Protein AF-A0AAU1T1W2-F1 (afdb_monomer)

Mean predicted aligned error: 12.93 Å

Foldseek 3Di:
DCVVCVVVVVVVVVVVVVVVVVVVVVVVVVVVVLLVLLVVLLVLLVVLLPQDDPCSLVVSLVSLVVSLVSLCPHPDPVLSQLSNVLSLLSNLLCLLCVVVDPCNVLSNVSSVLNNQQSVCVSVVHDRDDDDCVSLLLSLLSNVLSVDPDDPPCSVVCPDPDPNVVVSVVVSVVVCVVQDDPPPPDPVSVVVVSVD

Radius of gyration: 23.87 Å; Cα contacts (8 Å, |Δi|>4): 129; chains: 1; bounding box: 53×32×84 Å

Structure (mmCIF, N/CA/C/O backbone):
data_AF-A0AAU1T1W2-F1
#
_entry.id   AF-A0AAU1T1W2-F1
#
loop_
_atom_site.group_PDB
_atom_site.id
_atom_site.type_symbol
_atom_site.label_atom_id
_atom_site.label_alt_id
_atom_site.label_comp_id
_atom_site.label_asym_id
_atom_site.label_entity_id
_atom_site.label_seq_id
_atom_site.pdbx_PDB_ins_code
_atom_site.Cartn_x
_atom_site.Cartn_y
_atom_site.Cartn_z
_atom_site.occupancy
_atom_site.B_iso_or_equiv
_atom_site.auth_seq_id
_atom_site.auth_comp_id
_atom_site.auth_asym_id
_atom_site.auth_atom_id
_atom_site.pdbx_PDB_model_num
ATOM 1 N N . MET A 1 1 ? -26.160 -0.041 60.315 1.00 51.34 1 MET A N 1
ATOM 2 C CA . MET A 1 1 ? -26.379 1.278 59.679 1.00 51.34 1 MET A CA 1
ATOM 3 C C . MET A 1 1 ? -25.474 1.414 58.450 1.00 51.34 1 MET A C 1
ATOM 5 O O . MET A 1 1 ? -24.380 1.938 58.570 1.00 51.34 1 MET A O 1
ATOM 9 N N . THR A 1 2 ? -25.882 0.906 57.283 1.00 60.00 2 THR A N 1
ATOM 10 C CA . THR A 1 2 ? -25.101 0.995 56.018 1.00 60.00 2 THR A CA 1
ATOM 11 C C . THR A 1 2 ? -25.944 1.449 54.817 1.00 60.00 2 THR A C 1
ATOM 13 O O . THR A 1 2 ? -25.417 1.673 53.732 1.00 60.00 2 THR A O 1
ATOM 16 N N . THR A 1 3 ? -27.246 1.672 55.012 1.00 65.94 3 THR A N 1
ATOM 17 C CA . THR A 1 3 ? -28.219 2.072 53.981 1.00 65.94 3 THR A CA 1
ATOM 18 C C . THR A 1 3 ? -27.985 3.470 53.393 1.00 65.94 3 THR A C 1
ATOM 20 O O . THR A 1 3 ? -28.421 3.732 52.279 1.00 65.94 3 THR A O 1
ATOM 23 N N . TRP A 1 4 ? -27.236 4.346 54.070 1.00 73.06 4 TRP A N 1
ATOM 24 C CA . TRP A 1 4 ? -26.929 5.705 53.594 1.00 73.06 4 TRP A CA 1
ATOM 25 C C . TRP A 1 4 ? -25.845 5.769 52.505 1.00 73.06 4 TRP A C 1
ATOM 27 O O . TRP A 1 4 ? -25.730 6.781 51.821 1.00 73.06 4 TRP A O 1
ATOM 37 N N . LEU A 1 5 ? -25.054 4.704 52.321 1.00 72.69 5 LEU A N 1
ATOM 38 C CA . LEU A 1 5 ? -23.998 4.650 51.296 1.00 72.69 5 LEU A CA 1
ATOM 39 C C . LEU A 1 5 ? -24.524 4.217 49.919 1.00 72.69 5 LEU A C 1
ATOM 41 O O . LEU A 1 5 ? -23.909 4.514 48.895 1.00 72.69 5 LEU A O 1
ATOM 45 N N . LEU A 1 6 ? -25.677 3.550 49.884 1.00 75.69 6 LEU A N 1
ATOM 46 C CA . LEU A 1 6 ? -26.299 3.001 48.677 1.00 75.69 6 LEU A CA 1
ATOM 47 C C . LEU A 1 6 ? -26.535 4.051 47.565 1.00 75.69 6 LEU A C 1
ATOM 49 O O . LEU A 1 6 ? -26.135 3.779 46.434 1.00 75.69 6 LEU A O 1
ATOM 53 N N . PRO A 1 7 ? -27.060 5.263 47.858 1.00 75.69 7 PRO A N 1
ATOM 54 C CA . PRO A 1 7 ? -27.265 6.314 46.855 1.00 75.69 7 PRO A CA 1
ATOM 55 C C . PRO A 1 7 ? -25.959 6.799 46.208 1.00 75.69 7 PRO A C 1
ATOM 57 O O . PRO A 1 7 ? -25.908 7.067 45.006 1.00 75.69 7 PRO A O 1
ATOM 60 N N . ILE A 1 8 ? -24.887 6.883 47.002 1.00 77.00 8 ILE A N 1
ATOM 61 C CA . ILE A 1 8 ? -23.568 7.348 46.555 1.00 77.00 8 ILE A CA 1
ATOM 62 C C . ILE A 1 8 ? -22.942 6.308 45.620 1.00 77.00 8 ILE A C 1
ATOM 64 O O . ILE A 1 8 ? -22.436 6.658 44.553 1.00 77.00 8 ILE A O 1
ATOM 68 N N . PHE A 1 9 ? -23.040 5.022 45.969 1.00 75.50 9 PHE A N 1
ATOM 69 C CA . PHE A 1 9 ? -22.579 3.936 45.103 1.00 75.50 9 PHE A CA 1
ATOM 70 C C . PHE A 1 9 ? -23.371 3.859 43.795 1.00 75.50 9 PHE A C 1
ATOM 72 O O . PHE A 1 9 ? -22.767 3.695 42.736 1.00 75.50 9 PHE A O 1
ATOM 79 N N . THR A 1 10 ? -24.695 4.044 43.824 1.00 76.75 10 THR A N 1
ATOM 80 C CA . THR A 1 10 ? -25.499 4.089 42.592 1.00 76.75 10 THR A CA 1
ATOM 81 C C . THR A 1 10 ? -25.155 5.286 41.706 1.00 76.75 10 THR A C 1
ATOM 83 O O . THR A 1 10 ? -25.085 5.130 40.488 1.00 76.75 10 THR A O 1
ATOM 86 N N . ALA A 1 11 ? -24.866 6.457 42.284 1.00 75.25 11 ALA A N 1
ATOM 87 C CA . ALA A 1 11 ? -24.440 7.633 41.524 1.00 75.25 11 ALA A CA 1
ATOM 88 C C . ALA A 1 11 ? -23.057 7.432 40.874 1.00 75.25 11 ALA A C 1
ATOM 90 O O . ALA A 1 11 ? -22.873 7.754 39.699 1.00 75.25 11 ALA A O 1
ATOM 91 N N . LEU A 1 12 ? -22.103 6.837 41.601 1.00 76.56 12 LEU A N 1
ATOM 92 C CA . LEU A 1 12 ? -20.777 6.493 41.073 1.00 76.56 12 LEU A CA 1
ATOM 93 C C . LEU A 1 12 ? -20.850 5.444 39.957 1.00 76.56 12 LEU A C 1
ATOM 95 O O . LEU A 1 12 ? -20.187 5.596 38.931 1.00 76.56 12 LEU A O 1
ATOM 99 N N . LEU A 1 13 ? -21.681 4.410 40.121 1.00 79.44 13 LEU A N 1
ATOM 100 C CA . LEU A 1 13 ? -21.910 3.396 39.090 1.00 79.44 13 LEU A CA 1
ATOM 101 C C . LEU A 1 13 ? -22.597 3.986 37.852 1.00 79.44 13 LEU A C 1
ATOM 103 O O . LEU A 1 13 ? -22.193 3.674 36.732 1.00 79.44 13 LEU A O 1
ATOM 107 N N . GLY A 1 14 ? -23.573 4.881 38.032 1.00 74.88 14 GLY A N 1
ATOM 108 C CA . GLY A 1 14 ? -24.223 5.596 36.930 1.00 74.88 14 GLY A CA 1
ATOM 109 C C . GLY A 1 14 ? -23.244 6.472 36.143 1.00 74.88 14 GLY A C 1
ATOM 110 O O . GLY A 1 14 ? -23.202 6.414 34.913 1.00 74.88 14 GLY A O 1
ATOM 111 N N . TYR A 1 15 ? -22.388 7.222 36.842 1.00 80.00 15 TYR A N 1
ATOM 112 C CA . TYR A 1 15 ? -21.360 8.053 36.213 1.00 80.00 15 TYR A CA 1
ATOM 113 C C . TYR A 1 15 ? -20.287 7.214 35.499 1.00 80.00 15 TYR A C 1
ATOM 115 O O . TYR A 1 15 ? -19.916 7.515 34.361 1.00 80.00 15 TYR A O 1
ATOM 123 N N . GLY A 1 16 ? -19.832 6.122 36.123 1.00 77.56 16 GLY A N 1
ATOM 124 C CA . GLY A 1 16 ? -18.892 5.174 35.521 1.00 77.56 16 GLY A CA 1
ATOM 125 C C . GLY A 1 16 ? -19.461 4.486 34.277 1.00 77.56 16 GLY A C 1
ATOM 126 O O . GLY A 1 16 ? -18.773 4.382 33.260 1.00 77.56 16 GLY A O 1
ATOM 127 N N . GLY A 1 17 ? -20.738 4.094 34.315 1.00 77.69 17 GLY A N 1
ATOM 128 C CA . GLY A 1 17 ? -21.461 3.540 33.170 1.00 77.69 17 GLY A CA 1
ATOM 129 C C . GLY A 1 17 ? -21.567 4.529 32.007 1.00 77.69 17 GLY A C 1
ATOM 130 O O . GLY A 1 17 ? -21.253 4.174 30.870 1.00 77.69 17 GLY A O 1
ATOM 131 N N . HIS A 1 18 ? -21.910 5.790 32.285 1.00 78.50 18 HIS A N 1
ATOM 132 C CA . HIS A 1 18 ? -21.962 6.843 31.268 1.00 78.50 18 HIS A CA 1
ATOM 133 C C . HIS A 1 18 ? -20.589 7.085 30.619 1.00 78.50 18 HIS A C 1
ATOM 135 O O . HIS A 1 18 ? -20.491 7.209 29.395 1.00 78.50 18 HIS A O 1
ATOM 141 N N . TRP A 1 19 ? -19.510 7.101 31.409 1.00 79.88 19 TRP A N 1
ATOM 142 C CA . TRP A 1 19 ? -18.136 7.210 30.903 1.00 79.88 19 TRP A CA 1
ATOM 143 C C . TRP A 1 19 ? -17.724 6.015 30.043 1.00 79.88 19 TRP A C 1
ATOM 145 O O . TRP A 1 19 ? -17.119 6.199 28.985 1.00 79.88 19 TRP A O 1
ATOM 155 N N . ALA A 1 20 ? -18.079 4.797 30.454 1.00 76.38 20 ALA A N 1
ATOM 156 C CA . ALA A 1 20 ? -17.820 3.595 29.670 1.00 76.38 20 ALA A CA 1
ATOM 157 C C . ALA A 1 20 ? -18.559 3.636 28.322 1.00 76.38 20 ALA A C 1
ATOM 159 O O . ALA A 1 20 ? -17.952 3.384 27.279 1.00 76.38 20 ALA A O 1
ATOM 160 N N . GLN A 1 21 ? -19.833 4.040 28.318 1.00 79.00 21 GLN A N 1
ATOM 161 C CA . GLN A 1 21 ? -20.633 4.194 27.100 1.00 79.00 21 GLN A CA 1
ATOM 162 C C . GLN A 1 21 ? -20.084 5.287 26.176 1.00 79.00 21 GLN A C 1
ATOM 164 O O . GLN A 1 21 ? -19.937 5.058 24.975 1.00 79.00 21 GLN A O 1
ATOM 169 N N . THR A 1 22 ? -19.706 6.453 26.707 1.00 77.88 22 THR A N 1
ATOM 170 C CA . THR A 1 22 ? -19.113 7.526 25.888 1.00 77.88 22 THR A CA 1
ATOM 171 C C . THR A 1 22 ? -17.731 7.154 25.356 1.00 77.88 22 THR A C 1
ATOM 173 O O . THR A 1 22 ? -17.410 7.480 24.211 1.00 77.88 22 THR A O 1
ATOM 176 N N . ALA A 1 23 ? -16.911 6.447 26.136 1.00 72.50 23 ALA A N 1
ATOM 177 C CA . ALA A 1 23 ? -15.623 5.939 25.675 1.00 72.50 23 ALA A CA 1
ATOM 178 C C . ALA A 1 23 ? -15.791 4.906 24.550 1.00 72.50 23 ALA A C 1
ATOM 180 O O . ALA A 1 23 ? -15.085 4.986 23.542 1.00 72.50 23 ALA A O 1
ATOM 181 N N . LEU A 1 24 ? -16.747 3.982 24.684 1.00 74.38 24 LEU A N 1
ATOM 182 C CA . LEU A 1 24 ? -17.090 3.011 23.643 1.00 74.38 24 LEU A CA 1
ATOM 183 C C . LEU A 1 24 ? -17.609 3.708 22.383 1.00 74.38 24 LEU A C 1
ATOM 185 O O . LEU A 1 24 ? -17.065 3.482 21.305 1.00 74.38 24 LEU A O 1
ATOM 189 N N . ALA A 1 25 ? -18.568 4.628 22.509 1.00 75.06 25 ALA A N 1
ATOM 190 C CA . ALA A 1 25 ? -19.116 5.377 21.378 1.00 75.06 25 ALA A CA 1
ATOM 191 C C . ALA A 1 25 ? -18.035 6.163 20.616 1.00 75.06 25 ALA A C 1
ATOM 193 O O . ALA A 1 25 ? -18.023 6.187 19.386 1.00 75.06 25 ALA A O 1
ATOM 194 N N . ARG A 1 26 ? -17.074 6.771 21.327 1.00 75.50 26 ARG A N 1
ATOM 195 C CA . ARG A 1 26 ? -15.926 7.454 20.702 1.00 75.50 26 ARG A CA 1
ATOM 196 C C . ARG A 1 26 ? -14.994 6.487 19.971 1.00 75.50 26 ARG A C 1
ATOM 198 O O . ARG A 1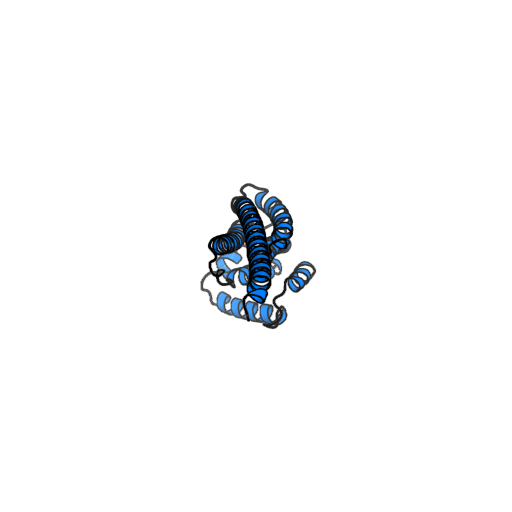 26 ? -14.438 6.867 18.944 1.00 75.50 26 ARG A O 1
ATOM 205 N N . ARG A 1 27 ? -14.797 5.268 20.486 1.00 72.81 27 ARG A N 1
ATOM 206 C CA . ARG A 1 27 ? -13.986 4.234 19.821 1.00 72.81 27 ARG A CA 1
ATOM 207 C C . ARG A 1 27 ? -14.648 3.745 18.535 1.00 72.81 27 ARG A C 1
ATOM 209 O O . ARG A 1 27 ? -13.956 3.685 17.526 1.00 72.81 27 ARG A O 1
ATOM 216 N N . TYR A 1 28 ? -15.956 3.486 18.556 1.00 75.50 28 TYR A N 1
ATOM 217 C CA . TYR A 1 28 ? -16.710 3.105 17.355 1.00 75.50 28 TYR A CA 1
ATOM 218 C C . TYR A 1 28 ? -16.662 4.201 16.288 1.00 75.50 28 TYR A C 1
ATOM 220 O O . TYR A 1 28 ? -16.177 3.943 15.196 1.00 75.50 28 TYR A O 1
ATOM 228 N N . LYS A 1 29 ? -16.966 5.460 16.642 1.00 76.94 29 LYS A N 1
ATOM 229 C CA . LYS A 1 29 ? -16.880 6.589 15.692 1.00 76.94 29 LYS A CA 1
ATOM 230 C C . LYS A 1 29 ? -15.504 6.741 15.034 1.00 76.94 29 LYS A C 1
ATOM 232 O O . LYS A 1 29 ? -15.415 7.128 13.876 1.00 76.94 29 LYS A O 1
ATOM 237 N N . ARG A 1 30 ? -14.420 6.479 15.774 1.00 77.12 30 ARG A N 1
ATOM 238 C CA . ARG A 1 30 ? -13.055 6.513 15.222 1.00 77.12 30 ARG A CA 1
ATOM 239 C C . ARG A 1 30 ? -12.783 5.335 14.290 1.00 77.12 30 ARG A C 1
ATOM 241 O O . ARG A 1 30 ? -12.131 5.537 13.275 1.00 77.12 30 ARG A O 1
ATOM 248 N N . LYS A 1 31 ? -13.279 4.142 14.630 1.00 80.31 31 LYS A N 1
ATOM 249 C CA . LYS A 1 31 ? -13.152 2.937 13.802 1.00 80.31 31 LYS A CA 1
ATOM 250 C C . LYS A 1 31 ? -13.894 3.106 12.478 1.00 80.31 31 LYS A C 1
ATOM 252 O O . LYS A 1 31 ? -13.294 2.865 11.442 1.00 80.31 31 LYS A O 1
ATOM 257 N N . ASP A 1 32 ? -15.124 3.608 12.519 1.00 81.75 32 ASP A N 1
ATOM 258 C CA . ASP A 1 32 ? -15.944 3.828 11.322 1.00 81.75 32 ASP A CA 1
ATOM 259 C C . ASP A 1 32 ? -15.289 4.858 10.388 1.00 81.75 32 ASP A C 1
ATOM 261 O O . ASP A 1 32 ? -15.167 4.628 9.189 1.00 81.75 32 ASP A O 1
ATOM 265 N N . ALA A 1 33 ? -14.775 5.961 10.947 1.00 84.25 33 ALA A N 1
ATOM 266 C CA . ALA A 1 33 ? -14.059 6.974 10.173 1.00 84.25 33 ALA A CA 1
ATOM 267 C C . ALA A 1 33 ? -12.747 6.444 9.558 1.00 84.25 33 ALA A C 1
ATOM 269 O O . ALA A 1 33 ? -12.374 6.847 8.456 1.00 84.25 33 ALA A O 1
ATOM 270 N N . ASP A 1 34 ? -12.028 5.558 10.255 1.00 84.06 34 ASP A N 1
ATOM 271 C CA . ASP A 1 34 ? -10.835 4.903 9.710 1.00 84.06 34 ASP A CA 1
ATOM 272 C C . ASP A 1 34 ? -11.204 3.875 8.627 1.00 84.06 34 ASP A C 1
ATOM 274 O O . ASP A 1 34 ? -10.538 3.823 7.595 1.00 84.06 34 ASP A O 1
ATOM 278 N N . GLU A 1 35 ? -12.277 3.102 8.803 1.00 86.12 35 GLU A N 1
ATOM 279 C CA . GLU A 1 35 ? -12.775 2.166 7.787 1.00 86.12 35 GLU A CA 1
ATOM 280 C C . GLU A 1 35 ? -13.231 2.892 6.516 1.00 86.12 35 GLU A C 1
ATOM 282 O O . GLU A 1 35 ? -12.869 2.470 5.416 1.00 86.12 35 GLU A O 1
ATOM 287 N N . GLU A 1 36 ? -13.928 4.024 6.644 1.00 88.06 36 GLU A N 1
ATOM 288 C CA . GLU A 1 36 ? -14.328 4.868 5.512 1.00 88.06 36 GLU A CA 1
ATOM 289 C C . GLU A 1 36 ? -13.105 5.404 4.750 1.00 88.06 36 GLU A C 1
ATOM 291 O O . GLU A 1 36 ? -13.051 5.343 3.519 1.00 88.06 36 GLU A O 1
ATOM 296 N N . ARG A 1 37 ? -12.065 5.849 5.467 1.00 87.69 37 ARG A N 1
ATOM 297 C CA . ARG A 1 37 ? -10.798 6.291 4.858 1.00 87.69 37 ARG A CA 1
ATOM 298 C C . ARG A 1 37 ? -10.073 5.159 4.143 1.00 87.69 37 ARG A C 1
ATOM 300 O O . ARG A 1 37 ? -9.586 5.363 3.031 1.00 87.69 37 ARG A O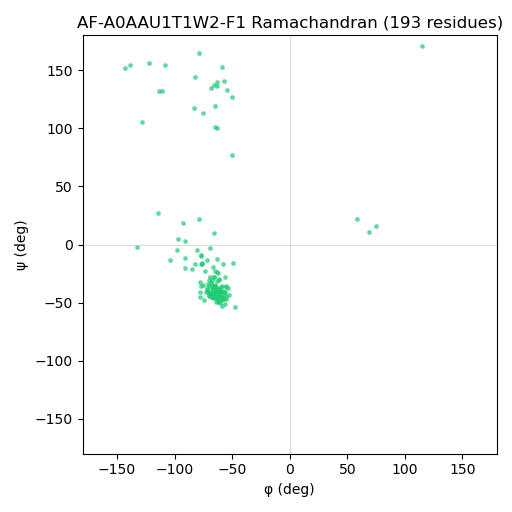 1
ATOM 307 N N . ILE A 1 38 ? -9.989 3.976 4.756 1.00 89.25 38 ILE A N 1
ATOM 308 C CA . ILE A 1 38 ? -9.355 2.803 4.136 1.00 89.25 38 ILE A CA 1
ATOM 309 C C . ILE A 1 38 ? -10.152 2.374 2.897 1.00 89.25 38 ILE A C 1
ATOM 311 O O . ILE A 1 38 ? -9.551 2.063 1.868 1.00 89.25 38 ILE A O 1
ATOM 315 N N . GLY A 1 39 ? -11.485 2.409 2.961 1.00 88.00 39 GLY A N 1
ATOM 316 C CA . GLY A 1 39 ? -12.374 2.142 1.832 1.00 88.00 39 GLY A CA 1
ATOM 317 C C . GLY A 1 39 ? -12.174 3.130 0.683 1.00 88.00 39 GLY A C 1
ATOM 318 O O . GLY A 1 39 ? -11.958 2.711 -0.453 1.00 88.00 39 GLY A O 1
ATOM 319 N N . GLY A 1 40 ? -12.148 4.433 0.975 1.00 89.75 40 GLY A N 1
ATOM 320 C CA . GLY A 1 40 ? -11.883 5.472 -0.022 1.00 89.75 40 GLY A CA 1
ATOM 321 C C . GLY A 1 40 ? -10.498 5.340 -0.661 1.00 89.75 40 GLY A C 1
ATOM 322 O O . GLY A 1 40 ? -10.357 5.469 -1.877 1.00 89.75 40 GLY A O 1
ATOM 323 N N . LEU A 1 41 ? -9.474 5.018 0.135 1.00 91.12 41 LEU A N 1
ATOM 324 C CA . LEU A 1 41 ? -8.126 4.769 -0.373 1.00 91.12 41 LEU A CA 1
ATOM 325 C C . LEU A 1 41 ? -8.083 3.526 -1.271 1.00 91.12 41 LEU A C 1
ATOM 327 O O . LEU A 1 41 ? -7.438 3.551 -2.315 1.00 91.12 41 LEU A O 1
ATOM 331 N N . ARG A 1 42 ? -8.804 2.461 -0.905 1.00 91.19 42 AR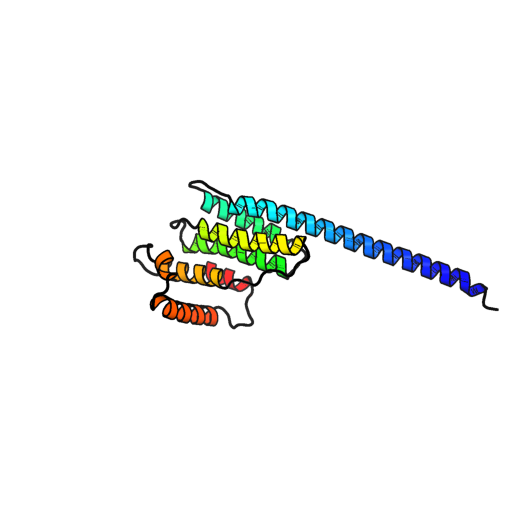G A N 1
ATOM 332 C CA . ARG A 1 42 ? -8.923 1.235 -1.704 1.00 91.19 42 ARG A CA 1
ATOM 333 C C . ARG A 1 42 ? -9.537 1.512 -3.077 1.00 91.19 42 ARG A C 1
ATOM 335 O O . ARG A 1 42 ? -8.997 1.032 -4.067 1.00 91.19 42 ARG A O 1
ATOM 342 N N . THR A 1 43 ? -10.609 2.298 -3.160 1.00 91.19 43 THR A N 1
ATOM 343 C CA . THR A 1 43 ? -11.225 2.656 -4.451 1.00 91.19 43 THR A CA 1
ATOM 344 C C . THR A 1 43 ? -10.241 3.397 -5.351 1.00 91.19 43 THR A C 1
ATOM 346 O O . THR A 1 43 ? -10.030 3.006 -6.494 1.00 91.19 43 THR A O 1
ATOM 349 N N . LYS A 1 44 ? -9.540 4.398 -4.816 1.00 90.69 44 LYS A N 1
ATOM 350 C CA . LYS A 1 44 ? -8.556 5.149 -5.604 1.00 90.69 44 LYS A CA 1
ATOM 351 C C . LYS A 1 44 ? -7.309 4.323 -5.965 1.00 90.69 44 LYS A C 1
ATOM 353 O O . LYS A 1 44 ? -6.663 4.568 -6.979 1.00 90.69 44 LYS A O 1
ATOM 358 N N . LEU A 1 45 ? -6.941 3.334 -5.148 1.00 88.69 45 LEU A N 1
ATOM 359 C CA . LEU A 1 45 ? -5.876 2.382 -5.483 1.00 88.69 45 LEU A CA 1
ATOM 360 C C . LEU A 1 45 ? -6.288 1.427 -6.617 1.00 88.69 45 LEU A C 1
ATOM 362 O O . LEU A 1 45 ? -5.419 1.009 -7.381 1.00 88.69 45 LEU A O 1
ATOM 366 N N . LEU A 1 46 ? -7.581 1.101 -6.750 1.00 89.44 46 LEU A N 1
ATOM 367 C CA . LEU A 1 46 ? -8.101 0.371 -7.914 1.00 89.44 46 LEU A CA 1
ATOM 368 C C . LEU A 1 46 ? -7.988 1.225 -9.177 1.00 89.44 46 LEU A C 1
ATOM 370 O O . LEU A 1 46 ? -7.462 0.742 -10.173 1.00 89.44 46 LEU A O 1
ATOM 374 N N . GLU A 1 47 ? -8.366 2.504 -9.110 1.00 89.38 47 GLU A N 1
ATOM 375 C CA . GLU A 1 47 ? -8.161 3.454 -10.217 1.00 89.38 47 GLU A CA 1
ATOM 376 C C . GLU A 1 47 ? -6.681 3.533 -10.616 1.00 89.38 47 GLU A C 1
ATOM 378 O O . GLU A 1 47 ? -6.344 3.486 -11.797 1.00 89.38 47 GLU A O 1
ATOM 383 N N . LEU A 1 48 ? -5.774 3.570 -9.630 1.00 86.88 48 LEU A N 1
ATOM 384 C CA . LEU A 1 48 ? -4.334 3.577 -9.885 1.00 86.88 48 LEU A CA 1
ATOM 385 C C . LEU A 1 48 ? -3.851 2.303 -10.607 1.00 86.88 48 LEU A C 1
ATOM 387 O O . LEU A 1 48 ? -2.965 2.363 -11.463 1.00 86.88 48 LEU A O 1
ATOM 391 N N . ARG A 1 49 ? -4.402 1.144 -10.236 1.00 84.44 49 ARG A N 1
ATOM 392 C CA . ARG A 1 49 ? -4.058 -0.156 -10.827 1.00 84.44 49 ARG A CA 1
ATOM 393 C C . ARG A 1 49 ? -4.577 -0.267 -12.261 1.00 84.44 49 ARG A C 1
ATOM 395 O O . ARG A 1 49 ? -3.840 -0.714 -13.140 1.00 84.44 49 ARG A O 1
ATOM 402 N N . ASP A 1 50 ? -5.820 0.150 -12.474 1.00 86.50 50 ASP A N 1
ATOM 403 C CA . ASP A 1 50 ? -6.572 -0.078 -13.710 1.00 86.50 50 ASP A CA 1
ATOM 404 C C . ASP A 1 50 ? -6.406 1.055 -14.739 1.00 86.50 50 ASP A C 1
ATOM 406 O O . ASP A 1 50 ? -6.964 0.979 -15.831 1.00 86.50 50 ASP A O 1
ATOM 410 N N . LEU A 1 51 ? -5.581 2.068 -14.440 1.00 84.88 51 LEU A N 1
ATOM 411 C CA . LEU A 1 51 ? -5.124 3.060 -15.417 1.00 84.88 51 LEU A CA 1
ATOM 412 C C . LEU A 1 51 ? -4.569 2.386 -16.677 1.00 84.88 51 LEU A C 1
ATOM 414 O O . LEU A 1 51 ? -3.650 1.563 -16.615 1.00 84.88 51 LEU A O 1
ATOM 418 N N . ALA A 1 52 ? -5.096 2.794 -17.824 1.00 78.75 52 ALA A N 1
ATOM 419 C CA . ALA A 1 52 ? -4.712 2.323 -19.146 1.00 78.75 52 ALA A CA 1
ATOM 420 C C . ALA A 1 52 ? -4.653 3.506 -20.122 1.00 78.75 52 ALA A C 1
ATOM 422 O O . ALA A 1 52 ? -5.316 4.518 -19.905 1.00 78.75 52 ALA A O 1
ATOM 423 N N . GLY A 1 53 ? -3.854 3.370 -21.182 1.00 76.56 53 GLY A N 1
ATOM 424 C CA . GLY A 1 53 ? -3.613 4.416 -22.181 1.00 76.56 53 GLY A CA 1
ATOM 425 C C . GLY A 1 53 ? -2.164 4.908 -22.203 1.00 76.56 53 GLY A C 1
ATOM 426 O O . GLY A 1 53 ? -1.369 4.571 -21.324 1.00 76.56 53 GLY A O 1
ATOM 427 N N . ASP A 1 54 ? -1.835 5.714 -23.210 1.00 70.62 54 ASP A N 1
ATOM 428 C CA . ASP A 1 54 ? -0.457 6.141 -23.500 1.00 70.62 54 ASP A CA 1
ATOM 429 C C . ASP A 1 54 ? 0.145 7.031 -22.395 1.00 70.62 54 ASP A C 1
ATOM 431 O O . ASP A 1 54 ? 1.348 6.988 -22.144 1.00 70.62 54 ASP A O 1
ATOM 435 N N . ASP A 1 55 ? -0.695 7.768 -21.660 1.00 74.50 55 ASP A N 1
ATOM 436 C CA . ASP A 1 55 ? -0.292 8.625 -20.535 1.00 74.50 55 ASP A CA 1
ATOM 437 C C . ASP A 1 55 ? -0.463 7.967 -19.153 1.00 74.50 55 ASP A C 1
ATOM 439 O O . ASP A 1 55 ? -0.211 8.593 -18.114 1.00 74.50 55 ASP A O 1
ATOM 443 N N . ALA A 1 56 ? -0.850 6.687 -19.112 1.00 74.94 56 ALA A N 1
ATOM 444 C CA . ALA A 1 56 ? -1.251 6.010 -17.882 1.00 74.94 56 ALA A CA 1
ATOM 445 C C . ALA A 1 56 ? -0.186 6.069 -16.783 1.00 74.94 56 ALA A C 1
ATOM 447 O O . ALA A 1 56 ? -0.525 6.141 -15.603 1.00 74.94 56 ALA A O 1
ATOM 448 N N . ASP A 1 57 ? 1.100 6.001 -17.123 1.00 71.81 57 ASP A N 1
ATOM 449 C CA . ASP A 1 57 ? 2.178 6.008 -16.130 1.00 71.81 57 ASP A CA 1
ATOM 450 C C . ASP A 1 57 ? 2.474 7.424 -15.588 1.00 71.81 57 ASP A C 1
ATOM 452 O O . ASP A 1 57 ? 2.753 7.591 -14.393 1.00 71.81 57 ASP A O 1
ATOM 456 N N . ARG A 1 58 ? 2.308 8.468 -16.414 1.00 75.75 58 ARG A N 1
ATOM 457 C CA . ARG A 1 58 ? 2.412 9.870 -15.976 1.00 75.75 58 ARG A CA 1
ATOM 458 C C . ARG A 1 58 ? 1.254 10.240 -15.052 1.00 75.75 58 ARG A C 1
ATOM 460 O O . ARG A 1 58 ? 1.468 10.848 -13.998 1.00 75.75 58 ARG A O 1
ATOM 467 N N . GLU A 1 59 ? 0.038 9.855 -15.421 1.00 82.31 59 GLU A N 1
ATOM 468 C CA . GLU A 1 59 ? -1.151 10.031 -14.586 1.00 82.31 59 GLU A CA 1
ATOM 469 C C . GLU A 1 59 ? -1.067 9.193 -13.310 1.00 82.31 59 GLU A C 1
ATOM 471 O O . GLU A 1 59 ? -1.310 9.704 -12.212 1.00 82.31 59 GLU A O 1
ATOM 476 N N . GLY A 1 60 ? -0.600 7.948 -13.431 1.00 81.69 60 GLY A N 1
ATOM 477 C CA . GLY A 1 60 ? -0.356 7.046 -12.312 1.00 81.69 60 GLY A CA 1
ATOM 478 C C . GLY A 1 60 ? 0.600 7.637 -11.278 1.00 81.69 60 GLY A C 1
ATOM 479 O O . GLY A 1 60 ? 0.331 7.571 -10.080 1.00 81.69 60 GLY A O 1
ATOM 480 N N . ARG A 1 61 ? 1.672 8.320 -11.701 1.00 81.38 61 ARG A N 1
ATOM 481 C CA . ARG A 1 61 ? 2.570 9.039 -10.779 1.00 81.38 61 ARG A CA 1
ATOM 482 C C . ARG A 1 61 ? 1.850 10.146 -10.007 1.00 81.38 61 ARG A C 1
ATOM 484 O O . ARG A 1 61 ? 2.044 10.277 -8.793 1.00 81.38 61 ARG A O 1
ATOM 491 N N . ASN A 1 62 ? 1.072 10.971 -10.702 1.00 83.94 62 ASN A N 1
ATOM 492 C CA . ASN A 1 62 ? 0.362 12.092 -10.087 1.00 83.94 62 ASN A C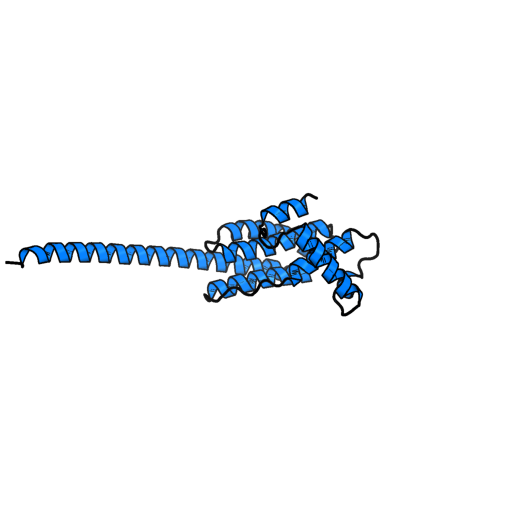A 1
ATOM 493 C C . ASN A 1 62 ? -0.688 11.594 -9.089 1.00 83.94 62 ASN A C 1
ATOM 495 O O . ASN A 1 62 ? -0.808 12.137 -7.988 1.00 83.94 62 ASN A O 1
ATOM 499 N N . LEU A 1 63 ? -1.403 10.527 -9.444 1.00 86.06 63 LEU A N 1
ATOM 500 C CA . LEU A 1 63 ? -2.364 9.871 -8.566 1.00 86.06 63 LEU A CA 1
ATOM 501 C C . LEU A 1 63 ? -1.671 9.217 -7.370 1.00 86.06 63 LEU A C 1
ATOM 503 O O . LEU A 1 63 ? -2.082 9.461 -6.240 1.00 86.06 63 LEU A O 1
ATOM 507 N N . ALA A 1 64 ? -0.558 8.509 -7.569 1.00 85.06 64 ALA A N 1
ATOM 508 C CA . ALA A 1 64 ? 0.225 7.942 -6.472 1.00 85.06 64 ALA A CA 1
ATOM 509 C C . ALA A 1 64 ? 0.723 9.019 -5.488 1.00 85.06 64 ALA A C 1
ATOM 511 O O . ALA A 1 64 ? 0.741 8.786 -4.281 1.00 85.06 64 ALA A O 1
ATOM 512 N N . ALA A 1 65 ? 1.073 10.220 -5.971 1.00 82.44 65 ALA A N 1
ATOM 513 C CA . ALA A 1 65 ? 1.449 11.349 -5.114 1.00 82.44 65 ALA A CA 1
ATOM 514 C C . 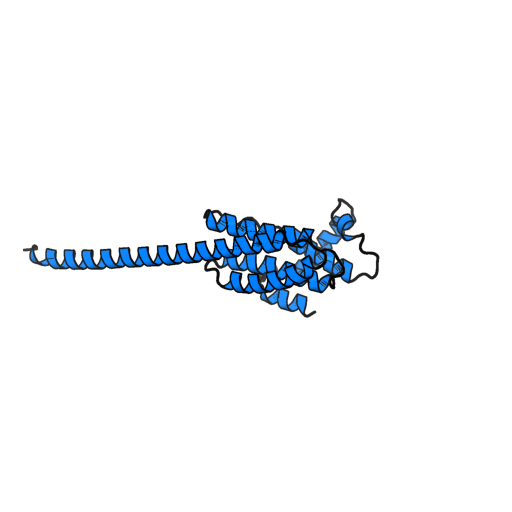ALA A 1 65 ? 0.306 11.838 -4.228 1.00 82.44 65 ALA A C 1
ATOM 516 O O . ALA A 1 65 ? 0.499 12.032 -3.028 1.00 82.44 65 ALA A O 1
ATOM 517 N N . LYS A 1 66 ? -0.882 12.004 -4.811 1.00 86.56 66 LYS A N 1
ATOM 518 C CA . LYS A 1 66 ? -2.084 12.402 -4.071 1.00 86.56 66 LYS A CA 1
ATOM 519 C C . LYS A 1 66 ? -2.474 11.326 -3.056 1.00 86.56 66 LYS A C 1
ATOM 521 O O . LYS A 1 66 ? -2.670 11.630 -1.884 1.00 86.56 66 LYS A O 1
ATOM 526 N N . LEU A 1 67 ? -2.466 10.062 -3.477 1.00 88.62 67 LEU A N 1
ATOM 527 C CA . LEU A 1 67 ? -2.801 8.921 -2.625 1.00 88.62 67 LEU A CA 1
ATOM 528 C C . LEU A 1 67 ? -1.843 8.734 -1.465 1.00 88.62 67 LEU A C 1
ATOM 530 O O . LEU A 1 67 ? -2.243 8.278 -0.399 1.00 88.62 67 LEU A O 1
ATOM 534 N N . ARG A 1 68 ? -0.575 9.093 -1.653 1.00 86.69 68 ARG A N 1
ATOM 535 C CA . ARG A 1 68 ? 0.408 9.015 -0.584 1.00 86.69 68 ARG A CA 1
ATOM 536 C C . ARG A 1 68 ? 0.055 9.970 0.555 1.00 86.69 68 ARG A C 1
ATOM 538 O O . ARG A 1 68 ? 0.145 9.562 1.709 1.00 86.69 68 ARG A O 1
ATOM 545 N N . ASN A 1 69 ? -0.373 11.192 0.233 1.00 85.69 69 ASN A N 1
ATOM 546 C CA . ASN A 1 69 ? -0.825 12.162 1.233 1.00 85.69 69 ASN A CA 1
ATOM 547 C C . ASN A 1 69 ? -2.097 11.666 1.938 1.00 85.69 69 ASN A C 1
ATOM 549 O O . ASN A 1 69 ? -2.183 11.733 3.161 1.00 85.69 69 ASN A O 1
ATOM 553 N N . ASP A 1 70 ? -3.039 11.087 1.187 1.00 85.75 70 ASP A N 1
ATOM 554 C CA . ASP A 1 70 ? -4.254 10.491 1.758 1.00 85.75 70 ASP A CA 1
ATOM 555 C C . ASP A 1 70 ? -3.920 9.320 2.705 1.00 85.75 70 ASP A C 1
ATOM 557 O O . ASP A 1 70 ? -4.491 9.199 3.789 1.00 85.75 70 ASP A O 1
ATOM 561 N N . ALA A 1 71 ? -2.942 8.484 2.343 1.00 85.88 71 ALA A N 1
ATOM 562 C CA . ALA A 1 71 ? -2.487 7.364 3.163 1.00 85.88 71 ALA A CA 1
ATOM 563 C C . ALA A 1 71 ? -1.828 7.812 4.481 1.00 85.88 71 ALA A C 1
ATOM 565 O O . ALA A 1 71 ? -1.887 7.083 5.473 1.00 85.88 71 ALA A O 1
ATOM 566 N N . GLU A 1 72 ? -1.226 9.007 4.541 1.00 84.94 72 GLU A N 1
ATOM 567 C CA . GLU A 1 72 ? -0.622 9.540 5.772 1.00 84.94 72 GLU A CA 1
ATOM 568 C C . GLU A 1 72 ? -1.661 9.815 6.879 1.00 84.94 72 GLU A C 1
ATOM 570 O O . GLU A 1 72 ? -1.321 9.769 8.071 1.00 84.94 72 GLU A O 1
ATOM 575 N N . LEU A 1 73 ? -2.929 10.007 6.494 1.00 85.19 73 LEU A N 1
ATOM 576 C CA . LEU A 1 73 ? -4.068 10.255 7.385 1.00 85.19 73 LEU A CA 1
ATOM 577 C C . LEU A 1 73 ? -4.647 8.985 8.031 1.00 85.19 73 LEU A C 1
ATOM 579 O O . LEU A 1 73 ? -5.552 9.086 8.866 1.00 85.19 73 LEU A O 1
ATOM 583 N N . LEU A 1 74 ? -4.149 7.800 7.666 1.00 85.62 74 LEU A N 1
ATOM 584 C CA . LEU A 1 74 ? -4.574 6.530 8.254 1.00 85.62 74 LEU A CA 1
ATOM 585 C C . LEU A 1 74 ? -4.135 6.415 9.724 1.00 85.62 74 LEU A C 1
ATOM 587 O O . LEU A 1 74 ? -2.972 6.667 10.062 1.00 85.62 74 LEU A O 1
ATOM 591 N N . GLY A 1 75 ? -5.057 5.976 10.589 1.00 80.88 75 GLY A N 1
ATOM 592 C CA . GLY A 1 75 ? -4.799 5.765 12.015 1.00 80.88 75 GLY A CA 1
ATOM 593 C C . GLY A 1 75 ? -3.803 4.635 12.310 1.00 80.88 75 GLY A C 1
ATOM 594 O O . GLY A 1 75 ? -2.947 4.772 13.191 1.00 80.88 75 GLY A O 1
ATOM 595 N N . ASP A 1 76 ? -3.848 3.534 11.549 1.00 85.62 76 ASP A N 1
ATOM 596 C CA . ASP A 1 76 ? -2.921 2.410 11.728 1.00 85.62 76 ASP A CA 1
ATOM 597 C C . ASP A 1 76 ? -1.527 2.738 11.169 1.00 85.62 76 ASP A C 1
ATOM 599 O O . ASP A 1 76 ? -1.297 2.828 9.962 1.00 85.62 76 ASP A O 1
ATOM 603 N N . ARG A 1 77 ? -0.547 2.842 12.075 1.00 85.94 77 ARG A N 1
ATOM 604 C CA . ARG A 1 77 ? 0.856 3.131 11.753 1.00 85.94 77 ARG A CA 1
ATOM 605 C C . ARG A 1 77 ? 1.496 2.090 10.828 1.00 85.94 77 ARG A C 1
ATOM 607 O O . ARG A 1 77 ? 2.349 2.478 10.028 1.00 85.94 77 ARG A O 1
ATOM 614 N N . LYS A 1 78 ? 1.166 0.800 10.964 1.00 84.75 78 LYS A N 1
ATOM 615 C CA . LYS A 1 78 ? 1.746 -0.271 10.136 1.00 84.75 78 LYS A CA 1
ATOM 616 C C . LYS A 1 78 ? 1.151 -0.239 8.736 1.00 84.75 78 LYS A C 1
ATOM 618 O O . LYS A 1 78 ? 1.920 -0.235 7.778 1.00 84.75 78 LYS A O 1
ATOM 623 N N . LEU A 1 79 ? -0.176 -0.155 8.633 1.00 85.00 79 LEU A N 1
ATOM 624 C CA . LEU A 1 79 ? -0.872 -0.025 7.353 1.00 85.00 79 LEU A CA 1
ATOM 625 C C . LEU A 1 79 ? -0.414 1.230 6.608 1.00 85.00 79 LEU A C 1
ATOM 627 O O . LEU A 1 79 ? 0.073 1.120 5.485 1.00 85.00 79 LEU A O 1
ATOM 631 N N . ARG A 1 80 ? -0.469 2.394 7.273 1.00 87.06 80 ARG A N 1
ATOM 632 C CA . ARG A 1 80 ? 0.014 3.674 6.742 1.00 87.06 80 ARG A CA 1
ATOM 633 C C . ARG A 1 80 ? 1.395 3.524 6.137 1.00 87.06 80 ARG A C 1
ATOM 635 O O . ARG A 1 80 ? 1.606 3.835 4.977 1.00 87.06 80 ARG A O 1
ATOM 642 N N . ARG A 1 81 ? 2.336 2.990 6.915 1.00 84.25 81 ARG A N 1
ATOM 643 C CA . ARG A 1 81 ? 3.712 2.819 6.465 1.00 84.25 81 ARG A CA 1
ATOM 644 C C . ARG A 1 81 ? 3.807 1.961 5.198 1.00 84.25 81 ARG A C 1
ATOM 646 O O . ARG A 1 81 ? 4.515 2.362 4.285 1.00 84.25 81 ARG A O 1
ATOM 653 N N . ARG A 1 82 ? 3.120 0.815 5.146 1.00 82.12 82 ARG A N 1
ATOM 654 C CA . ARG A 1 82 ? 3.192 -0.122 4.009 1.00 82.12 82 ARG A CA 1
ATOM 655 C C . ARG A 1 82 ? 2.605 0.498 2.742 1.00 82.12 82 ARG A C 1
ATOM 657 O O . ARG A 1 82 ? 3.242 0.446 1.697 1.00 82.12 82 ARG A O 1
ATOM 664 N N . VAL A 1 83 ? 1.449 1.152 2.854 1.00 85.12 83 VAL A N 1
ATOM 665 C CA . VAL A 1 83 ? 0.796 1.812 1.715 1.00 85.12 83 VAL A CA 1
ATOM 666 C C . VAL A 1 83 ? 1.608 3.016 1.228 1.00 85.12 83 VAL A C 1
ATOM 668 O O . VAL A 1 83 ? 1.846 3.155 0.032 1.00 85.12 83 VAL A O 1
ATOM 671 N N . THR A 1 84 ? 2.112 3.856 2.139 1.00 85.50 84 THR A N 1
ATOM 672 C CA . THR A 1 84 ? 2.994 4.980 1.788 1.00 85.50 84 THR A CA 1
ATOM 673 C C . THR A 1 84 ? 4.287 4.501 1.118 1.00 85.50 84 THR A C 1
ATOM 675 O O . THR A 1 84 ? 4.739 5.139 0.170 1.00 85.50 84 THR A O 1
ATOM 678 N N . GLU A 1 85 ? 4.884 3.395 1.581 1.00 82.12 85 GLU A N 1
ATOM 679 C CA . GLU A 1 85 ? 6.079 2.794 0.967 1.00 82.12 85 GLU A CA 1
ATOM 680 C C . GLU A 1 85 ? 5.784 2.297 -0.458 1.00 82.12 85 GLU A C 1
ATOM 682 O O . GLU A 1 85 ? 6.499 2.684 -1.379 1.00 82.12 85 GLU A O 1
ATOM 687 N N . ALA A 1 86 ? 4.702 1.538 -0.666 1.00 81.38 86 ALA A N 1
ATOM 688 C CA . ALA A 1 86 ? 4.301 1.061 -1.993 1.00 81.38 86 ALA A CA 1
ATOM 689 C C . ALA A 1 86 ? 4.072 2.217 -2.985 1.00 81.38 86 ALA A C 1
ATOM 691 O O . ALA A 1 86 ? 4.599 2.211 -4.096 1.00 81.38 86 ALA A O 1
ATOM 692 N N . LEU A 1 87 ? 3.355 3.262 -2.562 1.00 83.81 87 LEU A N 1
ATOM 693 C CA . LEU A 1 87 ? 3.106 4.444 -3.391 1.00 83.81 87 LEU A CA 1
ATOM 694 C C . LEU A 1 87 ? 4.386 5.241 -3.679 1.00 83.81 87 LEU A C 1
ATOM 696 O O . LEU A 1 87 ? 4.570 5.739 -4.789 1.00 83.81 87 LEU A O 1
ATOM 700 N N . ALA A 1 88 ? 5.294 5.350 -2.705 1.00 81.62 88 ALA A N 1
ATOM 701 C CA . ALA A 1 88 ? 6.591 5.988 -2.909 1.00 81.62 88 ALA A CA 1
ATOM 702 C C . ALA A 1 88 ? 7.464 5.205 -3.901 1.00 81.62 88 ALA A C 1
ATOM 704 O O . ALA A 1 88 ? 8.190 5.821 -4.682 1.00 81.62 88 ALA A O 1
ATOM 705 N N . TYR A 1 89 ? 7.373 3.874 -3.911 1.00 76.75 89 TYR A N 1
ATOM 706 C CA . TYR A 1 89 ? 8.077 3.048 -4.884 1.00 76.75 89 TYR A CA 1
ATOM 707 C C . TYR A 1 89 ? 7.595 3.316 -6.305 1.00 76.75 89 TYR A C 1
ATOM 709 O O . TYR A 1 89 ? 8.437 3.567 -7.168 1.00 76.75 89 TYR A O 1
ATOM 717 N N . ILE A 1 90 ? 6.277 3.384 -6.536 1.00 76.81 90 ILE A N 1
ATOM 718 C CA . ILE A 1 90 ? 5.706 3.723 -7.856 1.00 76.81 90 ILE A CA 1
ATOM 719 C C . ILE A 1 90 ? 6.308 5.039 -8.377 1.00 76.81 90 ILE A C 1
ATOM 721 O O . ILE A 1 90 ? 6.729 5.131 -9.529 1.00 76.81 90 ILE A O 1
ATOM 725 N N . GLN A 1 91 ? 6.425 6.049 -7.509 1.00 75.44 91 GLN A N 1
ATOM 726 C CA . GLN A 1 91 ? 7.038 7.331 -7.868 1.00 75.44 91 GLN A CA 1
ATOM 727 C C . GLN A 1 91 ? 8.534 7.222 -8.173 1.00 75.44 91 GLN A C 1
ATOM 729 O O . GLN A 1 91 ? 9.007 7.818 -9.141 1.00 75.44 91 GLN A O 1
ATOM 734 N N . ALA A 1 92 ? 9.284 6.506 -7.333 1.00 72.81 92 ALA A N 1
ATOM 735 C CA . ALA A 1 92 ? 10.725 6.353 -7.488 1.00 72.81 92 ALA A CA 1
ATOM 736 C C . ALA A 1 92 ? 11.069 5.636 -8.798 1.00 72.81 92 ALA A C 1
ATOM 738 O O . ALA A 1 92 ? 11.977 6.060 -9.509 1.00 72.81 92 ALA A O 1
ATOM 739 N N . LEU A 1 93 ? 10.306 4.603 -9.158 1.00 69.62 93 LEU A N 1
ATOM 740 C CA . LEU A 1 93 ? 10.550 3.846 -10.378 1.00 69.62 93 LEU A CA 1
ATOM 741 C C . LEU A 1 93 ? 10.323 4.713 -11.627 1.00 69.62 93 LEU A C 1
ATOM 743 O O . LEU A 1 93 ? 11.155 4.705 -12.532 1.00 69.62 93 LEU A O 1
ATOM 747 N N . TRP A 1 94 ? 9.292 5.563 -11.651 1.00 68.94 94 TRP A N 1
ATOM 748 C CA . TRP A 1 94 ? 9.118 6.535 -12.740 1.00 68.94 94 TRP A CA 1
ATOM 749 C C . TRP A 1 94 ? 10.332 7.464 -12.918 1.00 68.94 94 TRP A C 1
ATOM 751 O O . TRP A 1 94 ? 10.741 7.756 -14.040 1.00 68.94 94 TRP A O 1
ATOM 761 N N . ILE A 1 95 ? 10.921 7.933 -11.813 1.00 69.81 95 ILE A N 1
ATOM 762 C CA . ILE A 1 95 ? 12.103 8.809 -11.848 1.00 69.81 95 ILE A CA 1
ATOM 763 C C . ILE A 1 95 ? 13.315 8.051 -12.400 1.00 69.81 95 ILE A C 1
ATOM 765 O O . ILE A 1 95 ? 13.997 8.564 -13.282 1.00 69.81 95 ILE A O 1
ATOM 769 N N . ILE A 1 96 ? 13.550 6.824 -11.925 1.00 65.62 96 ILE A N 1
ATOM 770 C CA . ILE A 1 96 ? 14.696 5.990 -12.325 1.00 65.62 96 ILE A CA 1
ATOM 771 C C . ILE A 1 96 ? 14.599 5.568 -13.797 1.00 65.62 96 ILE A C 1
ATOM 773 O O . ILE A 1 96 ? 15.594 5.578 -14.514 1.00 65.62 96 ILE A O 1
ATOM 777 N N . SER A 1 97 ? 13.400 5.224 -14.266 1.00 64.25 97 SER A N 1
ATOM 778 C CA . SER A 1 97 ? 13.157 4.825 -15.660 1.00 64.25 97 SER A CA 1
ATOM 779 C C . SER A 1 97 ? 13.124 6.004 -16.640 1.00 64.25 97 SER A C 1
ATOM 781 O O . SER A 1 97 ? 13.080 5.791 -17.852 1.00 64.25 97 SER A O 1
ATOM 783 N N . GLY A 1 98 ? 13.111 7.250 -16.148 1.00 60.97 98 GLY A N 1
ATOM 784 C CA . GLY A 1 98 ? 13.013 8.450 -16.981 1.00 60.97 98 GLY A CA 1
ATOM 785 C C . GLY A 1 98 ? 11.753 8.497 -17.855 1.00 60.97 98 GLY A C 1
ATOM 786 O O . GLY A 1 98 ? 11.766 9.165 -18.886 1.00 60.97 98 GLY A O 1
ATOM 787 N N . GLY A 1 99 ? 10.699 7.753 -17.492 1.00 59.59 99 GLY A N 1
ATOM 788 C CA . GLY A 1 99 ? 9.479 7.597 -18.292 1.00 59.59 99 GLY A CA 1
ATOM 789 C C . GLY A 1 99 ? 9.649 6.803 -19.595 1.00 59.59 99 GLY A C 1
ATOM 790 O O . GLY A 1 99 ? 8.749 6.821 -20.425 1.00 59.59 99 GLY A O 1
ATOM 791 N N . LYS A 1 100 ? 10.792 6.131 -19.802 1.00 54.53 100 LYS A N 1
ATOM 792 C CA . LYS A 1 100 ? 11.101 5.384 -21.039 1.00 54.53 100 LYS A CA 1
ATOM 793 C C . LYS A 1 100 ? 10.685 3.915 -21.007 1.00 54.53 100 LYS A C 1
ATOM 795 O O . LYS A 1 100 ? 10.735 3.254 -22.039 1.00 54.53 100 LYS A O 1
ATOM 800 N N . VAL A 1 101 ? 10.326 3.397 -19.837 1.00 57.72 101 VAL A N 1
ATOM 801 C CA . VAL A 1 101 ? 9.860 2.019 -19.673 1.00 57.72 101 VAL A CA 1
ATOM 802 C C . VAL A 1 101 ? 8.386 2.058 -19.324 1.00 57.72 101 VAL A C 1
ATOM 804 O O . VAL A 1 101 ? 7.999 2.804 -18.429 1.00 57.72 101 VAL A O 1
ATOM 807 N N . THR A 1 102 ? 7.584 1.241 -20.002 1.00 57.53 102 THR A N 1
ATOM 808 C CA . THR A 1 102 ? 6.211 0.942 -19.601 1.00 57.53 102 THR A CA 1
ATOM 809 C C . THR A 1 102 ? 6.254 0.208 -18.271 1.00 57.53 102 THR A C 1
ATOM 811 O O . THR A 1 102 ? 6.548 -0.984 -18.199 1.00 57.53 102 THR A O 1
ATOM 814 N N . VAL A 1 103 ? 5.991 0.933 -17.184 1.00 65.25 103 VAL A N 1
ATOM 815 C CA . VAL A 1 103 ? 6.071 0.383 -15.823 1.00 65.25 103 VAL A CA 1
ATOM 816 C C . VAL A 1 103 ? 4.724 -0.158 -15.349 1.00 65.25 103 VAL A C 1
ATOM 818 O O . VAL A 1 103 ? 4.455 -0.322 -14.156 1.00 65.25 103 VAL A O 1
ATOM 821 N N . THR A 1 104 ? 3.839 -0.415 -16.298 1.00 68.50 104 THR A N 1
ATOM 822 C CA . THR A 1 104 ? 2.446 -0.726 -16.035 1.00 68.50 104 THR A CA 1
ATOM 823 C C . THR A 1 104 ? 2.304 -1.967 -15.153 1.00 68.50 104 THR A C 1
ATOM 825 O O . THR A 1 104 ? 1.524 -1.939 -14.202 1.00 68.50 104 THR A O 1
ATOM 828 N N . ASP A 1 105 ? 3.106 -3.011 -15.378 1.00 70.62 105 ASP A N 1
ATOM 829 C CA . ASP A 1 105 ? 3.025 -4.254 -14.598 1.00 70.62 105 ASP A CA 1
ATOM 830 C C . ASP A 1 105 ? 3.559 -4.099 -13.171 1.00 70.62 105 ASP A C 1
ATOM 832 O O . ASP A 1 105 ? 2.959 -4.606 -12.221 1.00 70.62 105 ASP A O 1
ATOM 836 N N . VAL A 1 106 ? 4.628 -3.319 -12.978 1.00 71.38 106 VAL A N 1
ATOM 837 C CA . VAL A 1 106 ? 5.173 -3.059 -11.635 1.00 71.38 106 VAL A CA 1
ATOM 838 C C . VAL A 1 106 ? 4.260 -2.120 -10.852 1.00 71.38 106 VAL A C 1
ATOM 840 O O . VAL A 1 106 ? 3.997 -2.362 -9.673 1.00 71.38 106 VAL A O 1
ATOM 843 N N . ARG A 1 107 ? 3.708 -1.085 -11.505 1.00 78.81 107 ARG A N 1
ATOM 844 C CA . ARG A 1 107 ? 2.677 -0.226 -10.908 1.00 78.81 107 ARG A CA 1
ATOM 845 C C . ARG A 1 107 ? 1.496 -1.073 -10.454 1.00 78.81 107 ARG A C 1
ATOM 847 O O . ARG A 1 107 ? 1.112 -0.983 -9.293 1.00 78.81 107 ARG A O 1
ATOM 854 N N . LYS A 1 108 ? 0.956 -1.923 -11.335 1.00 79.69 108 LYS A N 1
ATOM 855 C CA . LYS A 1 108 ? -0.152 -2.831 -11.012 1.00 79.69 108 LYS A CA 1
ATOM 856 C C . LYS A 1 108 ? 0.176 -3.723 -9.818 1.00 79.69 108 LYS A C 1
ATOM 858 O O . LYS A 1 108 ? -0.638 -3.810 -8.902 1.00 79.69 108 LYS A O 1
ATOM 863 N N . ALA A 1 109 ? 1.361 -4.331 -9.789 1.00 79.25 109 ALA A N 1
ATOM 864 C CA . ALA A 1 109 ? 1.788 -5.197 -8.693 1.00 79.25 109 ALA A CA 1
ATOM 865 C C . ALA A 1 109 ? 1.869 -4.455 -7.347 1.00 79.25 109 ALA A C 1
ATOM 867 O O . ALA A 1 109 ? 1.385 -4.952 -6.329 1.00 79.25 109 ALA A O 1
ATOM 868 N N . TRP A 1 110 ? 2.445 -3.252 -7.321 1.00 80.31 110 TRP A N 1
ATOM 869 C CA . TRP A 1 110 ? 2.599 -2.478 -6.084 1.00 80.31 110 TRP A CA 1
ATOM 870 C C . TRP A 1 110 ? 1.287 -1.840 -5.622 1.00 80.31 110 TRP A C 1
ATOM 872 O O . TRP A 1 110 ? 1.009 -1.804 -4.421 1.00 80.31 110 TRP A O 1
ATOM 882 N N . SER A 1 111 ? 0.438 -1.409 -6.558 1.00 85.38 111 SER A N 1
ATOM 883 C CA . SER A 1 111 ? -0.943 -1.018 -6.268 1.00 85.38 111 SER A CA 1
ATOM 884 C C . SER A 1 111 ? -1.737 -2.192 -5.694 1.00 85.38 111 SER A C 1
ATOM 886 O O . SER A 1 111 ? -2.479 -2.002 -4.733 1.00 85.38 111 SER A O 1
ATOM 888 N N . GLN A 1 112 ? -1.546 -3.409 -6.213 1.00 87.19 112 GLN A N 1
ATOM 889 C CA . GLN A 1 112 ? -2.214 -4.605 -5.702 1.00 87.19 112 GLN A CA 1
ATOM 890 C C . GLN A 1 112 ? -1.766 -4.975 -4.278 1.00 87.19 112 GLN A C 1
ATOM 892 O O . GLN A 1 112 ? -2.620 -5.277 -3.454 1.00 87.19 112 GLN A O 1
ATOM 897 N N . ASP A 1 113 ? -0.479 -4.877 -3.926 1.00 84.88 113 ASP A N 1
ATOM 898 C CA . ASP A 1 113 ? -0.040 -5.118 -2.534 1.00 84.88 113 ASP A CA 1
ATOM 899 C C . ASP A 1 113 ? -0.623 -4.088 -1.556 1.00 84.88 113 ASP A C 1
ATOM 901 O O . ASP A 1 113 ? -1.036 -4.434 -0.444 1.00 84.88 113 ASP A O 1
ATOM 905 N N . ALA A 1 114 ? -0.723 -2.822 -1.978 1.00 86.00 114 ALA A N 1
ATOM 906 C CA . ALA A 1 114 ? -1.399 -1.793 -1.195 1.00 86.00 114 ALA A CA 1
ATOM 907 C C . ALA A 1 114 ? -2.899 -2.107 -1.026 1.00 86.00 114 ALA A C 1
ATOM 909 O O . ALA A 1 114 ? -3.427 -1.990 0.083 1.00 86.00 114 ALA A O 1
ATOM 910 N N . LEU A 1 115 ? -3.569 -2.572 -2.087 1.00 89.88 115 LEU A N 1
ATOM 911 C CA . LEU A 1 115 ? -4.965 -3.025 -2.048 1.00 89.88 115 LEU A CA 1
ATOM 912 C C . LEU A 1 115 ? -5.166 -4.222 -1.119 1.00 89.88 115 LEU A C 1
ATOM 914 O O . LEU A 1 115 ? -6.145 -4.249 -0.368 1.00 89.88 115 LEU A O 1
ATOM 918 N N . ASP A 1 116 ? -4.254 -5.190 -1.138 1.00 88.50 116 ASP A N 1
ATOM 919 C CA . ASP A 1 116 ? -4.301 -6.371 -0.279 1.00 88.50 116 ASP A CA 1
ATOM 920 C C . ASP A 1 116 ? -4.116 -5.975 1.191 1.00 88.50 116 ASP A C 1
ATOM 922 O O . ASP A 1 116 ? -4.845 -6.456 2.060 1.00 88.50 116 ASP A O 1
ATOM 926 N N . CYS A 1 117 ? -3.214 -5.029 1.480 1.00 88.06 117 CYS A N 1
ATOM 927 C CA . CYS A 1 117 ? -3.049 -4.463 2.820 1.00 88.06 117 CYS A CA 1
ATOM 928 C C . CYS A 1 117 ? -4.313 -3.737 3.304 1.00 88.06 117 CYS A C 1
ATOM 930 O O . CYS A 1 117 ? -4.749 -3.962 4.434 1.00 88.06 117 CYS A O 1
ATOM 932 N N . CYS A 1 118 ? -4.923 -2.895 2.463 1.00 88.50 118 CYS A N 1
ATOM 933 C CA . CYS A 1 118 ? -6.179 -2.214 2.787 1.00 88.50 118 CYS A CA 1
ATOM 934 C C . CYS A 1 118 ? -7.331 -3.211 2.991 1.00 88.50 118 CYS A C 1
ATOM 936 O O . CYS A 1 118 ? -8.113 -3.067 3.927 1.00 88.50 118 CYS A O 1
ATOM 938 N N . SER A 1 119 ? -7.413 -4.251 2.159 1.00 90.50 119 SER A N 1
ATOM 939 C CA . SER A 1 119 ? -8.451 -5.283 2.255 1.00 90.50 119 SER A CA 1
ATOM 940 C C . SER A 1 119 ? -8.296 -6.130 3.521 1.00 90.50 119 SER A C 1
ATOM 942 O O . SER A 1 119 ? -9.288 -6.401 4.193 1.00 90.50 119 SER A O 1
ATOM 944 N N . ALA A 1 120 ? -7.062 -6.499 3.884 1.00 87.81 120 ALA A N 1
ATOM 945 C CA . ALA A 1 120 ? -6.768 -7.184 5.141 1.00 87.81 120 ALA A CA 1
ATOM 946 C C . ALA A 1 120 ? -7.138 -6.314 6.352 1.00 87.81 120 ALA A C 1
ATOM 948 O O . ALA A 1 120 ? -7.762 -6.802 7.289 1.00 87.81 120 ALA A O 1
ATOM 949 N N . ALA A 1 121 ? -6.828 -5.014 6.309 1.00 87.50 121 ALA A N 1
ATOM 950 C CA . ALA A 1 121 ? -7.165 -4.089 7.387 1.00 87.50 121 ALA A CA 1
ATOM 951 C C . ALA A 1 121 ? -8.682 -3.941 7.595 1.00 87.50 121 ALA A C 1
ATOM 953 O O . ALA A 1 121 ? -9.132 -3.985 8.737 1.00 87.50 121 ALA A O 1
ATOM 954 N N . ILE A 1 122 ? -9.471 -3.840 6.516 1.00 86.62 122 ILE A N 1
ATOM 955 C CA . ILE A 1 122 ? -10.946 -3.791 6.591 1.00 86.62 122 ILE A CA 1
ATOM 956 C C . ILE A 1 122 ? -11.511 -5.078 7.209 1.00 86.62 122 ILE A C 1
ATOM 958 O O . ILE A 1 122 ? -12.433 -5.027 8.016 1.00 86.62 122 ILE A O 1
ATOM 962 N N . ARG A 1 123 ? -10.945 -6.240 6.862 1.00 86.62 123 ARG A N 1
ATOM 963 C CA . ARG A 1 123 ? -11.359 -7.537 7.427 1.00 86.62 123 ARG A CA 1
ATOM 964 C C . ARG A 1 123 ? -10.935 -7.728 8.887 1.00 86.62 123 ARG A C 1
ATOM 966 O O . ARG A 1 123 ? -11.422 -8.644 9.539 1.00 86.62 123 ARG A O 1
ATOM 973 N N . GLY A 1 124 ? -10.041 -6.882 9.404 1.00 82.94 124 GLY A N 1
ATOM 974 C CA . GLY A 1 124 ? -9.408 -7.072 10.711 1.00 82.94 124 GLY A CA 1
ATOM 975 C C . GLY A 1 124 ? -8.333 -8.167 10.716 1.00 82.94 124 GLY A C 1
ATOM 976 O O . GLY A 1 124 ? -7.922 -8.622 11.785 1.00 82.94 124 GLY A O 1
ATOM 977 N N . ASP A 1 125 ? -7.867 -8.582 9.537 1.00 87.62 125 ASP A N 1
ATOM 978 C CA . ASP A 1 125 ? -6.846 -9.608 9.366 1.00 87.62 125 ASP A CA 1
ATOM 979 C C . ASP A 1 125 ? -5.436 -9.055 9.615 1.00 87.62 125 ASP A C 1
ATOM 981 O O . ASP A 1 125 ? -5.163 -7.850 9.605 1.00 87.62 125 ASP A O 1
ATOM 985 N N . ARG A 1 126 ? -4.476 -9.966 9.800 1.00 84.88 126 ARG A N 1
ATOM 986 C CA . ARG A 1 126 ? -3.059 -9.587 9.803 1.00 84.88 126 ARG A CA 1
ATOM 987 C C . ARG A 1 126 ? -2.655 -9.093 8.416 1.00 84.88 126 ARG A C 1
ATOM 989 O O . ARG A 1 126 ? -2.954 -9.735 7.414 1.00 84.88 126 ARG A O 1
ATOM 996 N N . LEU A 1 127 ? -1.887 -8.003 8.379 1.00 85.44 127 LEU A N 1
ATOM 997 C CA . LEU A 1 127 ? -1.320 -7.493 7.132 1.00 85.44 127 LEU A CA 1
ATOM 998 C C . LEU A 1 127 ? -0.474 -8.573 6.432 1.00 85.44 127 LEU A C 1
ATOM 1000 O O . LEU A 1 127 ? 0.283 -9.286 7.109 1.00 85.44 127 LEU A O 1
ATOM 1004 N N . PRO A 1 128 ? -0.547 -8.668 5.092 1.00 83.31 128 PRO A N 1
ATOM 1005 C CA . PRO A 1 128 ? 0.259 -9.610 4.331 1.00 83.31 128 PRO A CA 1
ATOM 1006 C C . PRO A 1 128 ? 1.759 -9.365 4.555 1.00 83.31 128 PRO A C 1
ATOM 1008 O O . PRO A 1 128 ? 2.205 -8.257 4.889 1.00 83.31 128 PRO A O 1
ATOM 1011 N N . LYS A 1 129 ? 2.562 -10.425 4.401 1.00 79.88 129 LYS A N 1
ATOM 1012 C CA . LYS A 1 129 ? 4.024 -10.341 4.534 1.00 79.88 129 LYS A CA 1
ATOM 1013 C C . LYS A 1 129 ? 4.592 -9.415 3.456 1.00 79.88 129 LYS A C 1
ATOM 1015 O O . LYS A 1 129 ? 4.161 -9.462 2.310 1.00 79.88 129 LYS A O 1
ATOM 1020 N N . HIS A 1 130 ? 5.579 -8.599 3.828 1.00 68.62 130 HIS A N 1
ATOM 1021 C CA . HIS A 1 130 ? 6.286 -7.732 2.878 1.00 68.62 130 HIS A CA 1
ATOM 1022 C C . HIS A 1 130 ? 7.056 -8.592 1.883 1.00 68.62 130 HIS A C 1
ATOM 1024 O O . HIS A 1 130 ? 7.914 -9.376 2.295 1.00 68.62 130 HIS A O 1
ATOM 1030 N N . ARG A 1 131 ? 6.736 -8.469 0.593 1.00 65.75 131 ARG A N 1
ATOM 1031 C CA . ARG A 1 131 ? 7.443 -9.183 -0.471 1.00 65.75 131 ARG A CA 1
ATOM 1032 C C . ARG A 1 131 ? 8.698 -8.391 -0.829 1.00 65.75 131 ARG A C 1
ATOM 1034 O O . ARG A 1 131 ? 8.611 -7.267 -1.313 1.00 65.75 131 ARG A O 1
ATOM 1041 N N . SER A 1 132 ? 9.876 -8.982 -0.619 1.00 62.72 132 SER A N 1
ATOM 1042 C CA . SER A 1 132 ? 11.167 -8.384 -1.015 1.00 62.72 132 SER A CA 1
ATOM 1043 C C . SER A 1 132 ? 11.314 -8.199 -2.529 1.00 62.72 132 SER A C 1
ATOM 1045 O O . SER A 1 132 ? 12.228 -7.521 -2.982 1.00 62.72 132 SER A O 1
ATOM 1047 N N . GLU A 1 133 ? 10.415 -8.805 -3.299 1.00 64.50 133 GLU A N 1
ATOM 1048 C CA . GLU A 1 133 ? 10.314 -8.719 -4.752 1.00 64.50 133 GLU A CA 1
ATOM 1049 C C . GLU A 1 133 ? 10.234 -7.269 -5.256 1.00 64.50 133 GLU A C 1
ATOM 1051 O O . GLU A 1 133 ? 10.894 -6.928 -6.229 1.00 64.50 133 GLU A O 1
ATOM 1056 N N . MET A 1 134 ? 9.545 -6.377 -4.534 1.00 64.38 134 MET A N 1
ATOM 1057 C CA . MET A 1 134 ? 9.438 -4.957 -4.912 1.00 64.38 134 MET A CA 1
ATOM 1058 C C . MET A 1 134 ? 10.762 -4.207 -4.771 1.00 64.38 134 MET A C 1
ATOM 1060 O O . MET A 1 134 ? 11.157 -3.430 -5.638 1.00 64.38 134 MET A O 1
ATOM 1064 N N . GLU A 1 135 ? 11.472 -4.460 -3.669 1.00 64.94 135 GLU A N 1
ATOM 1065 C CA . GLU A 1 135 ? 12.797 -3.883 -3.426 1.00 64.94 135 GLU A CA 1
ATOM 1066 C C . GLU A 1 135 ? 13.803 -4.397 -4.464 1.00 64.94 135 GLU A C 1
ATOM 1068 O O . GLU A 1 135 ? 14.665 -3.645 -4.917 1.00 64.94 135 GLU A O 1
ATOM 1073 N N . PHE A 1 136 ? 13.668 -5.663 -4.869 1.00 65.44 136 PHE A N 1
ATOM 1074 C CA . PHE A 1 136 ? 14.495 -6.267 -5.907 1.00 65.44 136 PHE A CA 1
ATOM 1075 C C . PHE A 1 136 ? 14.211 -5.677 -7.295 1.00 65.44 136 PHE A C 1
ATOM 1077 O O . PHE A 1 136 ? 15.156 -5.351 -8.008 1.00 65.44 136 PHE A O 1
ATOM 1084 N N . GLN A 1 137 ? 12.941 -5.467 -7.656 1.00 65.50 137 GLN A N 1
ATOM 1085 C CA . GLN A 1 137 ? 12.553 -4.814 -8.911 1.00 65.50 137 GLN A CA 1
ATOM 1086 C C . GLN A 1 137 ? 13.140 -3.399 -9.009 1.00 65.50 137 GLN A C 1
ATOM 1088 O O . GLN A 1 137 ? 13.744 -3.058 -10.021 1.00 65.50 137 GLN A O 1
ATOM 1093 N N . LEU A 1 138 ? 13.063 -2.595 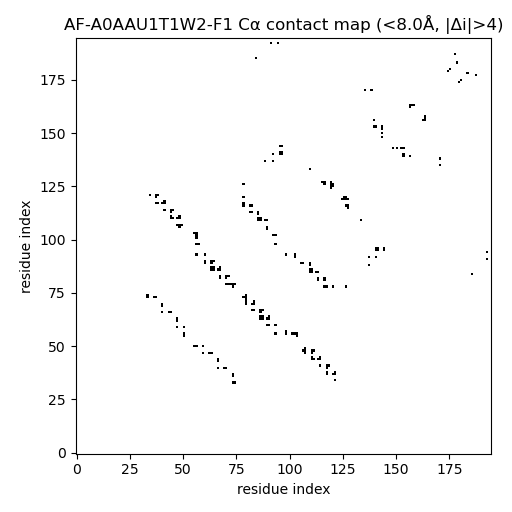-7.941 1.00 64.50 138 LEU A N 1
ATOM 1094 C CA . LEU A 1 138 ? 13.701 -1.269 -7.903 1.00 64.50 138 LEU A CA 1
ATOM 1095 C C . LEU A 1 138 ? 15.211 -1.329 -8.120 1.00 64.50 138 LEU A C 1
ATOM 1097 O O . LEU A 1 138 ? 15.752 -0.540 -8.892 1.00 64.50 138 LEU A O 1
ATOM 1101 N N . PHE A 1 139 ? 15.884 -2.259 -7.445 1.00 66.44 139 PHE A N 1
ATOM 1102 C CA . PHE A 1 139 ? 17.317 -2.470 -7.616 1.00 66.44 139 PHE A CA 1
ATOM 1103 C C . PHE A 1 139 ? 17.662 -2.867 -9.058 1.00 66.44 139 PHE A C 1
ATOM 1105 O O . PHE A 1 139 ? 18.582 -2.296 -9.641 1.00 66.44 139 PHE A O 1
ATOM 1112 N N . ALA A 1 140 ? 16.904 -3.793 -9.650 1.00 66.94 140 ALA A N 1
ATOM 1113 C CA . ALA A 1 140 ? 17.101 -4.225 -11.029 1.00 66.94 140 ALA A CA 1
ATOM 1114 C C . ALA A 1 140 ? 16.947 -3.051 -12.009 1.00 66.94 140 ALA A C 1
ATOM 1116 O O . ALA A 1 140 ? 17.802 -2.857 -12.870 1.00 66.94 140 ALA A O 1
ATOM 1117 N N . PHE A 1 141 ? 15.925 -2.210 -11.825 1.00 65.62 141 PHE A N 1
ATOM 1118 C CA . PHE A 1 141 ? 15.732 -1.006 -12.636 1.00 65.62 141 PHE A CA 1
ATOM 1119 C C . PHE A 1 141 ? 16.852 0.024 -12.458 1.00 65.62 141 PHE A C 1
ATOM 1121 O O . PHE A 1 141 ? 17.290 0.614 -13.442 1.00 65.62 141 PHE A O 1
ATOM 1128 N N . GLN A 1 142 ? 17.349 0.223 -11.235 1.00 66.38 142 GLN A N 1
ATOM 1129 C CA . GLN A 1 142 ? 18.457 1.143 -10.970 1.00 66.38 142 GLN A CA 1
ATOM 1130 C C . GLN A 1 142 ? 19.766 0.673 -11.628 1.00 66.38 142 GLN A C 1
ATOM 1132 O O . GLN A 1 142 ? 20.479 1.478 -12.224 1.00 66.38 142 GLN A O 1
ATOM 1137 N N . GLU A 1 143 ? 20.073 -0.624 -11.565 1.00 65.62 143 GLU A N 1
ATOM 1138 C CA . GLU A 1 143 ? 21.250 -1.213 -12.221 1.00 65.62 143 GLU A CA 1
ATOM 1139 C C . GLU A 1 143 ? 21.153 -1.168 -13.751 1.00 65.62 143 GLU A C 1
ATOM 1141 O O . GLU A 1 143 ? 22.156 -0.919 -14.419 1.00 65.62 143 GLU A O 1
ATOM 1146 N N . VAL A 1 144 ? 19.960 -1.386 -14.315 1.00 59.31 144 VAL A N 1
ATOM 1147 C CA . VAL A 1 144 ? 19.734 -1.290 -15.766 1.00 59.31 144 VAL A CA 1
ATOM 1148 C C . VAL A 1 144 ? 19.820 0.159 -16.240 1.00 59.31 144 VAL A C 1
ATOM 1150 O O . VAL A 1 144 ? 20.466 0.416 -17.250 1.00 59.31 144 VAL A O 1
ATOM 1153 N N . ALA A 1 145 ? 19.257 1.121 -15.500 1.00 57.16 145 ALA A N 1
ATOM 1154 C CA . ALA A 1 145 ? 19.375 2.546 -15.821 1.00 57.16 145 ALA A CA 1
ATOM 1155 C C . ALA A 1 145 ? 20.834 3.044 -15.790 1.00 57.16 145 ALA A C 1
ATOM 1157 O O . ALA A 1 145 ? 21.194 3.950 -16.538 1.00 57.16 145 ALA A O 1
ATOM 1158 N N . ALA A 1 146 ? 21.688 2.433 -14.962 1.00 56.88 146 ALA A N 1
ATOM 1159 C CA . ALA A 1 146 ? 23.111 2.755 -14.878 1.00 56.88 146 ALA A CA 1
ATOM 11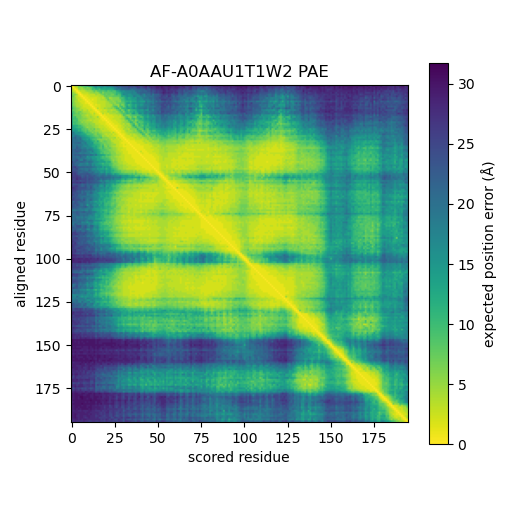60 C C . ALA A 1 146 ? 23.960 2.176 -16.031 1.00 56.88 146 ALA A C 1
ATOM 1162 O O . ALA A 1 146 ? 25.139 2.522 -16.143 1.00 56.88 146 ALA A O 1
ATOM 1163 N N . ARG A 1 147 ? 23.408 1.299 -16.888 1.00 54.28 147 ARG A N 1
ATOM 1164 C CA . ARG A 1 147 ? 24.138 0.667 -18.002 1.00 54.28 147 ARG A CA 1
ATOM 1165 C C . ARG A 1 147 ? 23.597 1.135 -19.362 1.00 54.28 147 ARG A C 1
ATOM 1167 O O . ARG A 1 147 ? 22.397 1.062 -19.593 1.00 54.28 147 ARG A O 1
ATOM 1174 N N . PRO A 1 148 ? 24.456 1.536 -20.316 1.00 43.72 148 PRO A N 1
ATOM 1175 C CA . PRO A 1 148 ? 24.030 2.070 -21.617 1.00 43.72 148 PRO A CA 1
ATOM 1176 C C . PRO A 1 148 ? 23.585 1.002 -22.647 1.00 43.72 148 PRO A C 1
ATOM 1178 O O . PRO A 1 148 ? 23.635 1.260 -23.845 1.00 43.72 148 PRO A O 1
ATOM 1181 N N . GLN A 1 149 ? 23.184 -0.204 -22.228 1.00 44.50 149 GLN A N 1
ATOM 1182 C CA . GLN A 1 149 ? 22.853 -1.324 -23.131 1.00 44.50 149 GLN A CA 1
ATOM 1183 C C . GLN A 1 149 ? 21.343 -1.629 -23.185 1.00 44.50 149 GLN A C 1
ATOM 1185 O O . GLN A 1 149 ? 20.625 -1.304 -22.238 1.00 44.50 149 GLN A O 1
ATOM 1190 N N . PRO A 1 150 ? 20.841 -2.220 -24.295 1.00 43.69 150 PRO A N 1
ATOM 1191 C CA . PRO A 1 150 ? 19.419 -2.220 -24.627 1.00 43.69 150 PRO A CA 1
ATOM 1192 C C . PRO A 1 150 ? 18.568 -2.962 -23.593 1.00 43.69 150 PRO A C 1
ATOM 1194 O O . PRO A 1 150 ? 18.890 -4.056 -23.136 1.00 43.69 150 PRO A O 1
ATOM 1197 N N . HIS A 1 151 ? 17.445 -2.330 -23.260 1.00 46.72 151 HIS A N 1
ATOM 1198 C CA . HIS A 1 151 ? 16.568 -2.556 -22.109 1.00 46.72 151 HIS A CA 1
ATOM 1199 C C . HIS A 1 151 ? 15.817 -3.906 -22.061 1.00 46.72 151 HIS A C 1
ATOM 1201 O O . HIS A 1 151 ? 14.978 -4.099 -21.186 1.00 46.72 151 HIS A O 1
ATOM 1207 N N . ALA A 1 152 ? 16.147 -4.865 -22.932 1.00 42.88 152 ALA A N 1
ATOM 1208 C CA . ALA A 1 152 ? 15.569 -6.217 -22.962 1.00 42.88 152 ALA A CA 1
ATOM 1209 C C . ALA A 1 152 ? 15.984 -7.104 -21.762 1.00 42.88 152 ALA A C 1
ATOM 1211 O O . ALA A 1 152 ? 15.554 -8.247 -21.640 1.00 42.88 152 ALA A O 1
ATOM 1212 N N . GLY A 1 153 ? 16.846 -6.593 -20.878 1.00 46.28 153 GLY A N 1
ATOM 1213 C CA . GLY A 1 153 ? 17.428 -7.347 -19.771 1.00 46.28 153 GLY A CA 1
ATOM 1214 C C . GLY A 1 153 ? 16.558 -7.474 -18.520 1.00 46.28 153 GLY A C 1
ATOM 1215 O O . GLY A 1 153 ? 16.857 -8.338 -17.708 1.00 46.28 153 GLY A O 1
ATOM 1216 N N . VAL A 1 154 ? 15.509 -6.664 -18.327 1.00 49.19 154 VAL A N 1
ATOM 1217 C CA . VAL A 1 154 ? 14.740 -6.689 -17.063 1.00 49.19 154 VAL A CA 1
ATOM 1218 C C . VAL A 1 154 ? 13.953 -7.995 -16.915 1.00 49.19 154 VAL A C 1
ATOM 1220 O O . VAL A 1 154 ? 14.051 -8.635 -15.870 1.00 49.19 154 VAL A O 1
ATOM 1223 N N . ASP A 1 155 ? 13.285 -8.454 -17.976 1.00 44.88 155 ASP A N 1
ATOM 1224 C CA . ASP A 1 155 ? 12.554 -9.732 -17.968 1.00 44.88 155 ASP A CA 1
ATOM 1225 C C . ASP A 1 155 ? 13.508 -10.940 -17.946 1.00 44.88 155 ASP A C 1
ATOM 1227 O O . ASP A 1 155 ? 13.256 -11.938 -17.272 1.00 44.88 155 ASP A O 1
ATOM 1231 N N . ALA A 1 156 ? 14.671 -10.825 -18.600 1.00 43.09 156 ALA A N 1
ATOM 1232 C CA . ALA A 1 156 ? 15.715 -11.854 -18.586 1.00 43.09 156 ALA A CA 1
ATOM 1233 C C . ALA A 1 156 ? 16.485 -11.936 -17.248 1.00 43.09 156 ALA A C 1
ATOM 1235 O O . ALA A 1 156 ? 17.054 -12.979 -16.929 1.00 43.09 156 ALA A O 1
ATOM 1236 N N . MET A 1 157 ? 16.505 -10.863 -16.447 1.00 48.38 157 MET A N 1
ATOM 1237 C CA . MET A 1 157 ? 17.149 -10.814 -15.123 1.00 48.38 157 MET A CA 1
ATOM 1238 C C . MET A 1 157 ? 16.338 -11.524 -14.030 1.00 48.38 157 MET A C 1
ATOM 1240 O O . MET A 1 157 ? 16.891 -11.841 -12.976 1.00 48.38 157 MET A O 1
ATOM 1244 N N . VAL A 1 158 ? 15.055 -11.794 -14.282 1.00 48.31 158 VAL A N 1
ATOM 1245 C CA . VAL A 1 158 ? 14.144 -12.486 -13.355 1.00 48.31 158 VAL A CA 1
ATOM 1246 C C . VAL A 1 158 ? 14.146 -14.010 -13.571 1.00 48.31 158 VAL A C 1
ATOM 1248 O O . VAL A 1 158 ? 13.812 -14.751 -12.649 1.00 48.31 158 VAL A O 1
ATOM 1251 N N . ALA A 1 159 ? 14.576 -14.499 -14.739 1.00 43.03 159 ALA A N 1
ATOM 1252 C CA . ALA A 1 159 ? 14.633 -15.929 -15.050 1.00 43.03 159 ALA A CA 1
ATOM 1253 C C . ALA A 1 159 ? 15.903 -16.612 -14.495 1.00 43.03 159 ALA A C 1
ATOM 1255 O O . ALA A 1 159 ? 16.983 -16.015 -14.493 1.00 43.03 159 ALA A O 1
ATOM 1256 N N . ASP A 1 160 ? 15.761 -17.872 -14.053 1.00 46.44 160 ASP A N 1
ATOM 1257 C CA . ASP A 1 160 ? 16.770 -18.764 -13.447 1.00 46.44 160 ASP A CA 1
ATOM 1258 C C . ASP A 1 160 ? 18.083 -18.870 -14.249 1.00 46.44 160 ASP A C 1
ATOM 1260 O O . ASP A 1 160 ? 18.368 -19.849 -14.938 1.00 46.44 160 ASP A O 1
ATOM 1264 N N . SER A 1 161 ? 18.930 -17.852 -14.144 1.00 48.47 161 SER A N 1
ATOM 1265 C CA . SER A 1 161 ? 20.266 -17.827 -14.728 1.00 48.47 161 SER A CA 1
ATOM 1266 C C . SER A 1 161 ? 21.316 -17.604 -13.632 1.00 48.47 161 SER A C 1
ATOM 1268 O O . SER A 1 161 ? 21.022 -17.025 -12.584 1.00 48.47 161 SER A O 1
ATOM 1270 N N . PRO A 1 162 ? 22.583 -18.004 -13.834 1.00 51.78 162 PRO A N 1
ATOM 1271 C CA . PRO A 1 162 ? 23.669 -17.723 -12.884 1.00 51.78 162 PRO A CA 1
ATOM 1272 C C . PRO A 1 162 ? 23.871 -16.217 -12.601 1.00 51.78 162 PRO A C 1
ATOM 1274 O O . PRO A 1 162 ? 24.459 -15.839 -11.579 1.00 51.78 162 PRO A O 1
ATOM 1277 N N . LEU A 1 163 ? 23.332 -15.336 -13.456 1.00 57.19 163 LEU A N 1
ATOM 1278 C CA . LEU A 1 163 ? 23.258 -13.898 -13.199 1.00 57.19 163 LEU A CA 1
ATOM 1279 C C . LEU A 1 163 ? 22.291 -13.569 -12.054 1.00 57.19 163 LEU A C 1
ATOM 1281 O O . LEU A 1 163 ? 22.594 -12.661 -11.285 1.00 57.19 163 LEU A O 1
ATOM 1285 N N . ALA A 1 164 ? 21.210 -14.331 -11.857 1.00 57.22 164 ALA A N 1
ATOM 1286 C CA . ALA A 1 164 ? 20.237 -14.113 -10.786 1.00 57.22 164 ALA A CA 1
ATOM 1287 C C . ALA A 1 164 ? 20.871 -14.265 -9.393 1.00 57.22 164 ALA A C 1
ATOM 1289 O O . ALA A 1 164 ? 20.682 -13.411 -8.530 1.00 57.22 164 ALA A O 1
ATOM 1290 N N . LEU A 1 165 ? 21.724 -15.278 -9.176 1.00 60.22 165 LEU A N 1
ATOM 1291 C CA . LEU A 1 165 ? 22.461 -15.449 -7.911 1.00 60.22 165 LEU A CA 1
ATOM 1292 C C . LEU A 1 165 ? 23.458 -14.309 -7.660 1.00 60.22 165 LEU A C 1
ATOM 1294 O O . LEU A 1 165 ? 23.628 -13.844 -6.527 1.00 60.22 165 LEU A O 1
ATOM 1298 N N . THR A 1 166 ? 24.118 -13.842 -8.720 1.00 65.50 166 THR A N 1
ATOM 1299 C CA . THR A 1 166 ? 25.057 -12.715 -8.654 1.00 65.50 166 THR A CA 1
ATOM 1300 C C . THR A 1 166 ? 24.318 -11.420 -8.331 1.00 65.50 166 THR A C 1
ATOM 1302 O O . THR A 1 166 ? 24.731 -10.675 -7.442 1.00 65.50 166 THR A O 1
ATOM 1305 N N . GLN A 1 167 ? 23.172 -11.191 -8.963 1.00 64.31 167 GLN A N 1
ATOM 1306 C CA . GLN A 1 167 ? 22.311 -10.048 -8.695 1.00 64.31 167 GLN A CA 1
ATOM 1307 C C . GLN A 1 167 ? 21.655 -10.115 -7.328 1.00 64.31 167 GLN A C 1
ATOM 1309 O O . GLN A 1 167 ? 21.555 -9.093 -6.669 1.00 64.31 167 GLN A O 1
ATOM 1314 N N . GLN A 1 168 ? 21.306 -11.296 -6.828 1.00 66.19 168 GLN A N 1
ATOM 1315 C CA . GLN A 1 168 ? 20.799 -11.452 -5.471 1.00 66.19 168 GLN A CA 1
ATOM 1316 C C . GLN A 1 168 ? 21.881 -11.121 -4.430 1.00 66.19 168 GLN A C 1
ATOM 1318 O O . GLN A 1 168 ? 21.592 -10.497 -3.408 1.00 66.19 168 GLN A O 1
ATOM 1323 N N . LYS A 1 169 ? 23.151 -11.470 -4.689 1.00 70.31 169 LYS A N 1
ATOM 1324 C CA . LYS A 1 169 ? 24.291 -11.039 -3.857 1.00 70.31 169 LYS A CA 1
ATOM 1325 C C . LYS A 1 169 ? 24.519 -9.528 -3.941 1.00 70.31 169 LYS A C 1
ATOM 1327 O O . LYS A 1 169 ? 24.751 -8.903 -2.905 1.00 70.31 169 LYS A O 1
ATOM 1332 N N . LEU A 1 170 ? 24.449 -8.939 -5.135 1.00 69.19 170 LEU A N 1
ATOM 1333 C CA . LEU A 1 170 ? 24.569 -7.490 -5.329 1.00 69.19 170 LEU A CA 1
ATOM 1334 C C . LEU A 1 170 ? 23.416 -6.739 -4.661 1.00 69.19 170 LEU A C 1
ATOM 1336 O O . LEU A 1 170 ? 23.675 -5.791 -3.932 1.00 69.19 170 LEU A O 1
ATOM 1340 N N . PHE A 1 171 ? 22.188 -7.235 -4.788 1.00 66.56 171 PHE A N 1
ATOM 1341 C CA . PHE A 1 171 ? 21.004 -6.734 -4.106 1.00 66.56 171 PHE A CA 1
ATOM 1342 C C . PHE A 1 171 ? 21.176 -6.791 -2.591 1.00 66.56 171 PHE A C 1
ATOM 1344 O O . PHE A 1 171 ? 20.973 -5.786 -1.927 1.00 66.56 171 PHE A O 1
ATOM 1351 N N . ARG A 1 172 ? 21.634 -7.913 -2.016 1.00 66.75 172 ARG A N 1
ATOM 1352 C CA . ARG A 1 172 ? 21.903 -8.002 -0.567 1.00 66.75 172 ARG A CA 1
ATOM 1353 C C . ARG A 1 172 ? 22.982 -7.017 -0.116 1.00 66.75 172 ARG A C 1
ATOM 1355 O O . ARG A 1 172 ? 22.863 -6.439 0.959 1.00 66.75 172 ARG A O 1
ATOM 1362 N N . ARG A 1 173 ? 24.026 -6.800 -0.924 1.00 70.69 173 ARG A N 1
ATOM 1363 C CA . ARG A 1 173 ? 25.081 -5.808 -0.643 1.00 70.69 173 ARG A CA 1
ATOM 1364 C C . ARG A 1 173 ? 24.565 -4.377 -0.762 1.00 70.69 173 ARG A C 1
ATOM 1366 O O . ARG A 1 173 ? 24.887 -3.557 0.088 1.00 70.69 173 ARG A O 1
ATOM 1373 N N . TRP A 1 174 ? 23.768 -4.084 -1.782 1.00 66.56 174 TRP A N 1
ATOM 1374 C CA . TRP A 1 174 ? 23.094 -2.804 -1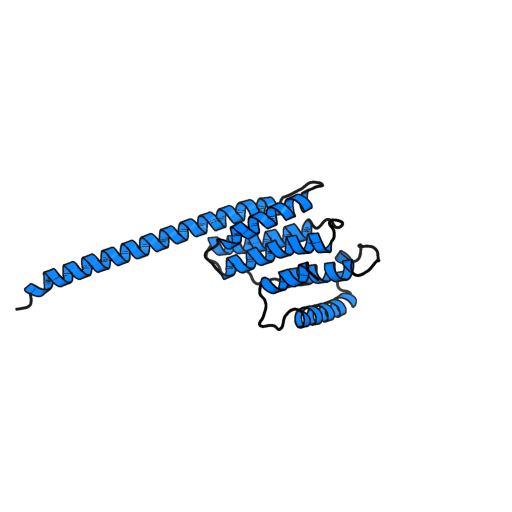.972 1.00 66.56 174 TRP A CA 1
ATOM 1375 C C . TRP A 1 174 ? 22.130 -2.535 -0.814 1.00 66.56 174 TRP A C 1
ATOM 1377 O O . TRP A 1 174 ? 22.231 -1.498 -0.168 1.00 66.56 174 TRP A O 1
ATOM 1387 N N . GLN A 1 175 ? 21.307 -3.518 -0.447 1.00 63.09 175 GLN A N 1
ATOM 1388 C CA . GLN A 1 175 ? 20.387 -3.457 0.684 1.00 63.09 175 GLN A CA 1
ATOM 1389 C C . GLN A 1 175 ? 21.146 -3.260 2.000 1.00 63.09 175 GLN A C 1
ATOM 1391 O O . GLN A 1 175 ? 20.717 -2.450 2.805 1.00 63.09 175 GLN A O 1
ATOM 1396 N N . ALA A 1 176 ? 22.292 -3.917 2.210 1.00 62.12 176 ALA A N 1
ATOM 1397 C CA . ALA A 1 176 ? 23.128 -3.725 3.399 1.00 62.12 176 ALA A CA 1
ATOM 1398 C C . ALA A 1 176 ? 23.826 -2.350 3.440 1.00 62.12 176 ALA A C 1
ATOM 1400 O O . ALA A 1 176 ? 23.967 -1.771 4.516 1.00 62.12 176 ALA A O 1
ATOM 1401 N N . LYS A 1 177 ? 24.246 -1.816 2.282 1.00 64.25 177 LYS A N 1
ATOM 1402 C CA . LYS A 1 177 ? 24.848 -0.476 2.155 1.00 64.25 177 LYS A CA 1
ATOM 1403 C C . LYS A 1 177 ? 23.824 0.640 2.364 1.00 64.25 177 LYS A C 1
ATOM 1405 O O . LYS A 1 177 ? 24.140 1.642 2.995 1.00 64.25 177 LYS A O 1
ATOM 1410 N N . GLN A 1 178 ? 22.612 0.462 1.846 1.00 57.94 178 GLN A N 1
ATOM 1411 C CA . GLN A 1 178 ? 21.513 1.416 1.989 1.00 57.94 178 GLN A CA 1
ATOM 1412 C C . GLN A 1 178 ? 20.882 1.304 3.389 1.00 57.94 178 GLN A C 1
ATOM 1414 O O . GLN A 1 178 ? 20.697 2.302 4.078 1.00 57.94 178 GLN A O 1
ATOM 1419 N N . CYS A 1 179 ? 20.624 0.082 3.862 1.00 51.12 179 CYS A N 1
ATOM 1420 C CA . CYS A 1 179 ? 19.936 -0.237 5.112 1.00 51.12 179 CYS A CA 1
ATOM 1421 C C . CYS A 1 179 ? 20.737 -1.228 5.981 1.00 51.12 179 CYS A C 1
ATOM 1423 O O . CYS A 1 179 ? 20.635 -2.443 5.787 1.00 51.12 179 CYS A O 1
ATOM 1425 N N . PRO A 1 180 ? 21.376 -0.786 7.077 1.00 45.91 180 PRO A N 1
ATOM 1426 C CA . PRO A 1 180 ? 21.522 -1.658 8.235 1.00 45.91 180 PRO A CA 1
ATOM 1427 C C . PRO A 1 180 ? 20.120 -2.143 8.632 1.00 45.91 180 PRO A C 1
ATOM 1429 O O . PRO A 1 180 ? 19.182 -1.344 8.694 1.00 45.91 180 PRO A O 1
ATOM 1432 N N . TRP A 1 181 ? 19.964 -3.443 8.878 1.00 43.97 181 TRP A N 1
ATOM 1433 C CA . TRP A 1 181 ? 18.691 -4.167 9.055 1.00 43.97 181 TRP A CA 1
ATOM 1434 C C . TRP A 1 181 ? 17.679 -3.540 10.044 1.00 43.97 181 TRP A C 1
ATOM 1436 O O . TRP A 1 181 ? 16.491 -3.852 9.993 1.00 43.97 181 TRP A O 1
ATOM 1446 N N . TRP A 1 182 ? 18.113 -2.608 10.895 1.00 43.28 182 TRP A N 1
ATOM 1447 C CA . TRP A 1 182 ? 17.321 -1.892 11.896 1.00 43.28 182 TRP A CA 1
ATOM 1448 C C . TRP A 1 182 ? 16.829 -0.481 11.479 1.00 43.28 182 TRP A C 1
ATOM 1450 O O . TRP A 1 182 ? 16.063 0.127 12.222 1.00 43.28 182 TRP A O 1
ATOM 1460 N N . ARG A 1 183 ? 17.205 0.061 10.301 1.00 43.25 183 ARG A N 1
ATOM 1461 C CA . ARG A 1 183 ? 16.849 1.435 9.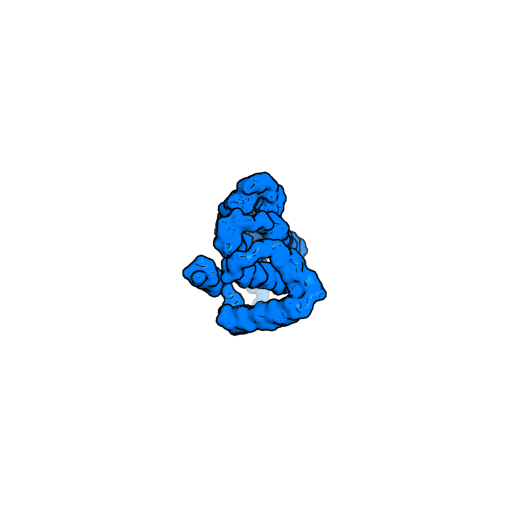841 1.00 43.25 183 ARG A CA 1
ATOM 1462 C C . ARG A 1 183 ? 15.944 1.525 8.604 1.00 43.25 183 ARG A C 1
ATOM 1464 O O . ARG A 1 183 ? 15.951 2.541 7.911 1.00 43.25 183 ARG A O 1
ATOM 1471 N N . ARG A 1 184 ? 15.101 0.530 8.328 1.00 47.66 184 ARG A N 1
ATOM 1472 C CA . ARG A 1 184 ? 14.070 0.650 7.277 1.00 47.66 184 ARG A CA 1
ATOM 1473 C C . ARG A 1 184 ? 13.093 1.771 7.663 1.00 47.66 184 ARG A C 1
ATOM 1475 O O . ARG A 1 184 ? 12.245 1.549 8.523 1.00 47.66 184 ARG A O 1
ATOM 1482 N N . THR A 1 185 ? 13.220 2.974 7.101 1.00 44.16 185 THR A N 1
ATOM 1483 C CA . THR A 1 185 ? 12.294 4.104 7.321 1.00 44.16 185 THR A CA 1
ATOM 1484 C C . THR A 1 185 ? 12.104 4.924 6.035 1.00 44.16 185 THR A C 1
ATOM 1486 O O . THR A 1 185 ? 13.042 5.017 5.241 1.00 44.16 185 THR A O 1
ATOM 1489 N N . PRO A 1 186 ? 10.947 5.594 5.848 1.00 44.69 186 PRO A N 1
ATOM 1490 C CA . PRO A 1 186 ? 10.638 6.393 4.650 1.00 44.69 186 PRO A CA 1
ATOM 1491 C C . PRO A 1 186 ? 11.654 7.504 4.326 1.00 44.69 186 PRO A C 1
ATOM 1493 O O . PRO A 1 186 ? 11.846 7.861 3.168 1.00 44.69 186 PRO A O 1
ATOM 1496 N N . ARG A 1 187 ? 12.349 8.042 5.342 1.00 42.81 187 ARG A N 1
ATOM 1497 C CA . ARG A 1 187 ? 13.358 9.111 5.190 1.00 42.81 187 ARG A CA 1
ATOM 1498 C C . ARG A 1 187 ? 14.562 8.711 4.337 1.00 42.81 187 ARG A C 1
ATOM 1500 O O . ARG A 1 187 ? 15.226 9.583 3.788 1.00 42.81 187 ARG A O 1
ATOM 1507 N N . MET A 1 188 ? 14.863 7.420 4.242 1.00 51.22 188 MET A N 1
ATOM 1508 C CA . MET A 1 188 ? 16.008 6.936 3.477 1.00 51.22 188 MET A CA 1
ATOM 1509 C C . MET A 1 188 ? 15.731 6.938 1.969 1.00 51.22 188 MET A C 1
ATOM 1511 O O . MET A 1 188 ? 16.596 7.311 1.184 1.00 51.22 188 MET A O 1
ATOM 1515 N N . TRP A 1 189 ? 14.497 6.643 1.567 1.00 47.00 189 TRP A N 1
ATOM 1516 C CA . TRP A 1 189 ? 14.094 6.651 0.160 1.00 47.00 189 TRP A CA 1
ATOM 1517 C C . TRP A 1 189 ? 14.088 8.059 -0.442 1.00 47.00 189 TRP A C 1
ATOM 1519 O O . TRP A 1 189 ? 14.448 8.241 -1.598 1.00 47.00 189 TRP A O 1
ATOM 1529 N N . ALA A 1 190 ? 13.819 9.084 0.372 1.00 43.75 190 ALA A N 1
ATOM 1530 C CA . ALA A 1 190 ? 13.997 10.477 -0.037 1.00 43.75 190 ALA A CA 1
ATOM 1531 C C . ALA A 1 190 ? 15.462 10.841 -0.365 1.00 43.75 190 ALA A C 1
ATOM 1533 O O . ALA A 1 190 ? 15.684 11.791 -1.112 1.00 43.75 190 ALA A O 1
ATOM 1534 N N . ARG A 1 191 ? 16.459 10.113 0.173 1.00 48.03 191 ARG A N 1
ATOM 1535 C CA . ARG A 1 191 ? 17.866 10.262 -0.246 1.00 48.03 191 ARG A CA 1
ATOM 1536 C C . ARG A 1 191 ? 18.139 9.555 -1.565 1.00 48.03 191 ARG A C 1
ATOM 1538 O O . ARG A 1 191 ? 18.798 10.150 -2.399 1.00 48.03 191 ARG A O 1
ATOM 1545 N N . LEU A 1 192 ? 17.587 8.358 -1.762 1.00 46.66 192 LEU A N 1
ATOM 1546 C CA . LEU A 1 192 ? 17.714 7.596 -3.012 1.00 46.66 192 LEU A CA 1
ATOM 1547 C C . LEU A 1 192 ? 17.117 8.314 -4.229 1.00 46.66 192 LEU A C 1
ATOM 1549 O O . LEU A 1 192 ? 17.617 8.154 -5.328 1.00 46.66 192 LEU A O 1
ATOM 1553 N N . VAL A 1 193 ? 16.077 9.129 -4.037 1.00 41.62 193 VAL A N 1
ATOM 1554 C CA . VAL A 1 193 ? 15.502 9.973 -5.103 1.00 41.62 193 VAL A CA 1
ATOM 1555 C C . VAL A 1 193 ? 16.364 11.215 -5.408 1.00 41.62 193 VAL A C 1
ATOM 1557 O O . VAL A 1 193 ? 16.172 11.853 -6.438 1.00 41.62 193 VAL A O 1
ATOM 1560 N N . ARG A 1 194 ? 17.289 11.599 -4.515 1.00 40.22 194 ARG A N 1
ATOM 1561 C CA . ARG A 1 194 ? 18.135 12.804 -4.650 1.00 40.22 194 ARG A CA 1
ATOM 1562 C C . ARG A 1 194 ? 19.579 12.518 -5.074 1.00 40.22 194 ARG A C 1
ATOM 1564 O O . ARG A 1 194 ? 20.285 13.475 -5.376 1.00 40.22 194 ARG A O 1
ATOM 1571 N N . SER A 1 195 ? 20.021 11.263 -5.014 1.00 37.41 195 SER A N 1
ATOM 1572 C CA . SER A 1 195 ? 21.358 10.798 -5.411 1.00 37.41 195 SER A CA 1
ATOM 1573 C C . SER A 1 195 ? 21.327 10.195 -6.803 1.00 37.41 195 SER A C 1
ATOM 1575 O O . SER A 1 195 ? 22.218 10.540 -7.599 1.00 37.41 195 SER A O 1
#

pLDDT: mean 71.38, std 14.73, range [37.41, 91.19]

Secondary structure (DSSP, 8-state):
--TTSHHHHHHHHHHHHHHHHHHHHHHHHHHHHHHHHHHHHHHHHHHHHH--STTHHHHHHHHHHHHHHHHHT-S-HHHHHHHHHHHHHHHHHHHHHTT-S--HHHHHHHHHHHHHHHHHHHHTPPPPPPPTHHHHHHHHHHHHHTS-S-TTHHHHTTSSSHHHHHHHHHHHHHHHHH--TT---HHHHHHHTT-

Sequence (195 aa):
MTTWLLPIFTALLGYGGHWAQTALARRYKRKDADEERIGGLRTKLLELRDLAGDDADREGRNLAAKLRNDAELLGDRKLRRRVTEALAYIQALWIISGGKVTVTDVRKAWSQDALDCCSAAIRGDRLPKHRSEMEFQLFAFQEVAARPQPHAGVDAMVADSPLALTQQKLFRRWQAKQCPWWRRTPRMWARLVRS

Solvent-accessible surface area (backbone atoms only — not comparable to full-atom values): 11068 Å² total; per-residue (Å²): 142,67,76,83,52,52,64,58,53,52,52,51,50,52,51,51,50,52,50,52,52,54,52,50,53,54,51,50,57,52,50,53,56,45,48,52,50,44,50,55,50,40,55,54,36,48,53,55,37,68,54,70,67,97,58,26,68,65,53,35,39,57,49,33,55,54,50,33,59,58,32,68,72,46,82,51,68,67,60,26,50,53,40,33,48,36,32,49,48,49,44,49,49,45,62,60,49,69,71,76,57,88,53,61,67,60,42,30,51,37,32,46,54,36,40,50,36,41,52,24,53,73,73,70,46,76,65,72,80,86,66,64,63,61,64,48,51,53,50,53,49,51,58,48,62,75,41,102,62,79,81,74,50,65,74,59,55,73,44,102,43,80,62,38,61,51,47,52,52,48,46,52,50,49,47,50,73,76,32,56,93,89,61,85,52,77,76,57,55,64,48,67,76,71,108